Protein AF-A0A501X6Z9-F1 (afdb_monomer_lite)

Structure (mmCIF, N/CA/C/O backbone):
data_AF-A0A501X6Z9-F1
#
_entry.id   AF-A0A501X6Z9-F1
#
loop_
_atom_site.group_PDB
_atom_site.id
_atom_site.type_symbol
_atom_site.label_atom_id
_atom_site.label_alt_id
_atom_site.label_comp_id
_atom_site.label_asym_id
_atom_site.label_entity_id
_atom_site.label_seq_id
_atom_site.pdbx_PDB_ins_code
_atom_site.Cartn_x
_atom_site.Cartn_y
_atom_site.Cartn_z
_atom_site.occupancy
_atom_site.B_iso_or_equiv
_atom_site.auth_seq_id
_atom_site.auth_comp_id
_atom_site.auth_asym_id
_atom_site.auth_atom_id
_atom_site.pdbx_PDB_model_num
ATOM 1 N N . MET A 1 1 ? 42.914 -83.353 -21.843 1.00 43.41 1 MET A N 1
ATOM 2 C CA . MET A 1 1 ? 44.291 -83.232 -21.309 1.00 43.41 1 MET A CA 1
ATOM 3 C C . MET A 1 1 ? 44.874 -81.879 -21.703 1.00 43.41 1 MET A C 1
ATOM 5 O O . MET A 1 1 ? 44.889 -81.568 -22.882 1.00 43.41 1 MET A O 1
ATOM 9 N N . LYS A 1 2 ? 45.286 -81.102 -20.688 1.00 50.78 2 LYS A N 1
ATOM 10 C CA . LYS A 1 2 ? 46.301 -80.026 -20.643 1.00 50.78 2 LYS A CA 1
ATOM 11 C C . LYS A 1 2 ? 46.603 -79.247 -21.937 1.00 50.78 2 LYS A C 1
ATOM 13 O O . LYS A 1 2 ? 47.320 -79.766 -22.781 1.00 50.78 2 LYS A O 1
ATOM 18 N N . LYS A 1 3 ? 46.193 -77.969 -21.990 1.00 51.09 3 LYS A N 1
ATOM 19 C CA . LYS A 1 3 ? 46.892 -76.842 -22.661 1.00 51.09 3 LYS A CA 1
ATOM 20 C C . LYS A 1 3 ? 46.132 -75.524 -22.407 1.00 51.09 3 LYS A C 1
ATOM 22 O O . LYS A 1 3 ? 45.335 -75.115 -23.235 1.00 51.09 3 LYS A O 1
ATOM 27 N N . SER A 1 4 ? 46.337 -74.874 -21.255 1.00 53.22 4 SER A N 1
ATOM 28 C CA . SER A 1 4 ? 45.888 -73.477 -21.054 1.00 53.22 4 SER A CA 1
ATOM 29 C C . SER A 1 4 ? 46.563 -72.782 -19.858 1.00 53.22 4 SER A C 1
ATOM 31 O O . SER A 1 4 ? 45.885 -72.254 -18.985 1.00 53.22 4 SER A O 1
ATOM 33 N N . HIS A 1 5 ? 47.900 -72.779 -19.784 1.00 52.53 5 HIS A N 1
ATOM 34 C CA . HIS A 1 5 ? 48.625 -72.009 -18.750 1.00 52.53 5 HIS A CA 1
ATOM 35 C C . HIS A 1 5 ? 49.885 -71.283 -19.253 1.00 52.53 5 HIS A C 1
ATOM 37 O O . HIS A 1 5 ? 50.764 -70.964 -18.465 1.00 52.53 5 HIS A O 1
ATOM 43 N N . LEU A 1 6 ? 49.986 -70.978 -20.551 1.00 49.88 6 LEU A N 1
ATOM 44 C CA . LEU A 1 6 ? 51.189 -70.341 -21.119 1.00 49.88 6 LEU A CA 1
ATOM 45 C C . LEU A 1 6 ? 50.948 -68.978 -21.789 1.00 49.88 6 LEU A C 1
ATOM 47 O O . LEU A 1 6 ? 51.864 -68.436 -22.393 1.00 49.88 6 LEU A O 1
ATOM 51 N N . LEU A 1 7 ? 49.753 -68.392 -21.640 1.00 46.22 7 LEU A N 1
ATOM 52 C CA . LEU A 1 7 ? 49.408 -67.094 -22.243 1.00 46.22 7 LEU A CA 1
ATOM 53 C C . LEU A 1 7 ? 49.157 -65.966 -21.226 1.00 46.22 7 LEU A C 1
ATOM 55 O O . LEU A 1 7 ? 48.669 -64.908 -21.599 1.00 46.22 7 LEU A O 1
ATOM 59 N N . SER A 1 8 ? 49.490 -66.167 -19.946 1.00 47.66 8 SER A N 1
ATOM 60 C CA . SER A 1 8 ? 49.281 -65.144 -18.905 1.00 47.66 8 SER A CA 1
ATOM 61 C C . SER A 1 8 ? 50.572 -64.493 -18.396 1.00 47.66 8 SER A C 1
ATOM 63 O O . SER A 1 8 ? 50.515 -63.700 -17.464 1.00 47.66 8 SER A O 1
ATOM 65 N N . LEU A 1 9 ? 51.729 -64.799 -19.000 1.00 47.59 9 LEU A N 1
ATOM 66 C CA . LEU A 1 9 ? 53.039 -64.300 -18.550 1.00 47.59 9 LEU A CA 1
ATOM 67 C C . LEU A 1 9 ? 53.720 -63.307 -19.511 1.00 47.59 9 LEU A C 1
ATOM 69 O O . LEU A 1 9 ? 54.850 -62.908 -19.261 1.00 47.59 9 LEU A O 1
ATOM 73 N N . LEU A 1 10 ? 53.045 -62.887 -20.590 1.00 46.28 10 LEU A N 1
ATOM 74 C CA . LEU A 1 10 ? 53.599 -61.958 -21.593 1.00 46.28 10 LEU A CA 1
ATOM 75 C C . LEU A 1 10 ? 52.957 -60.561 -21.600 1.00 46.28 10 LEU A C 1
ATOM 77 O O . LEU A 1 10 ? 53.424 -59.689 -22.323 1.00 46.28 10 LEU A O 1
ATOM 81 N N . ILE A 1 11 ? 51.927 -60.314 -20.783 1.00 49.59 11 ILE A N 1
ATOM 82 C CA . ILE A 1 11 ? 51.243 -59.004 -20.730 1.00 49.59 11 ILE A CA 1
ATOM 83 C C . ILE A 1 11 ? 51.741 -58.138 -19.554 1.00 49.59 11 ILE A C 1
ATOM 85 O O . ILE A 1 11 ? 51.525 -56.932 -19.538 1.00 49.59 11 ILE A O 1
ATOM 89 N N . PHE A 1 12 ? 52.497 -58.701 -18.604 1.00 45.91 12 PHE A N 1
ATOM 90 C CA . PHE A 1 12 ? 52.993 -57.942 -17.445 1.00 45.91 12 PHE A CA 1
ATOM 91 C C . PHE A 1 12 ? 54.342 -57.228 -17.665 1.00 45.91 12 PHE A C 1
ATOM 93 O O . PHE A 1 12 ? 54.794 -56.494 -16.792 1.00 45.91 12 PHE A O 1
ATOM 100 N N . SER A 1 13 ? 54.981 -57.393 -18.828 1.00 49.25 13 SER A N 1
ATOM 101 C CA . SER A 1 13 ? 56.322 -56.849 -19.116 1.00 49.25 13 SER A CA 1
ATOM 102 C C . SER A 1 13 ? 56.332 -55.579 -19.981 1.00 49.25 13 SER A C 1
ATOM 104 O O . SER A 1 13 ? 57.403 -55.035 -20.232 1.00 49.25 13 SER A O 1
ATOM 106 N N . ALA A 1 14 ? 55.174 -55.070 -20.419 1.00 46.69 14 ALA A N 1
ATOM 107 C CA . ALA A 1 14 ? 55.089 -53.889 -21.293 1.00 46.69 14 ALA A CA 1
ATOM 108 C C . ALA A 1 14 ? 54.789 -52.559 -20.564 1.00 46.69 14 ALA A C 1
ATOM 110 O O . ALA A 1 14 ? 54.663 -51.527 -21.213 1.00 46.69 14 ALA A O 1
ATOM 111 N N . LEU A 1 15 ? 54.694 -52.549 -19.228 1.00 48.28 15 LEU A N 1
ATOM 112 C CA . LEU A 1 15 ? 54.353 -51.345 -18.444 1.00 48.28 15 LEU A CA 1
ATOM 113 C C . LEU A 1 15 ? 55.544 -50.694 -17.713 1.00 48.28 15 LEU A C 1
ATOM 115 O O . LEU A 1 15 ? 55.338 -49.857 -16.840 1.00 48.28 15 LEU A O 1
ATOM 119 N N . LEU A 1 16 ? 56.789 -51.040 -18.061 1.00 50.19 16 LEU A N 1
ATOM 120 C CA . LEU A 1 16 ? 57.990 -50.545 -17.359 1.00 50.19 16 LEU A CA 1
ATOM 121 C C . LEU A 1 16 ? 59.008 -49.787 -18.229 1.00 50.19 16 LEU A C 1
ATOM 123 O O . LEU A 1 16 ? 60.124 -49.540 -17.783 1.00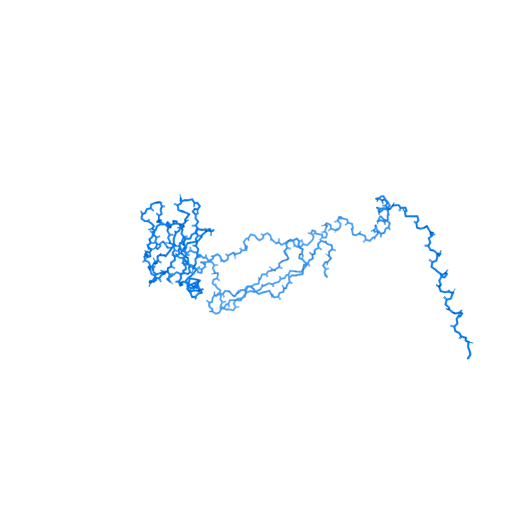 50.19 16 LEU A O 1
ATOM 127 N N . ALA A 1 17 ? 58.635 -49.332 -19.427 1.00 53.88 17 ALA A N 1
ATOM 128 C CA . ALA A 1 17 ? 59.500 -48.482 -20.251 1.00 53.88 17 ALA A CA 1
ATOM 129 C C . ALA A 1 17 ? 58.751 -47.230 -20.726 1.00 53.88 17 ALA A C 1
ATOM 131 O O . ALA A 1 17 ? 58.241 -47.171 -21.839 1.00 53.88 17 ALA A O 1
ATOM 132 N N . GLY A 1 18 ? 58.670 -46.227 -19.852 1.00 45.78 18 GLY A N 1
ATOM 133 C CA . GLY A 1 18 ? 58.053 -44.939 -20.172 1.00 45.78 18 GLY A CA 1
ATOM 134 C C . GLY A 1 18 ? 58.404 -43.811 -19.205 1.00 45.78 18 GLY A C 1
ATOM 135 O O . GLY A 1 18 ? 57.639 -42.868 -19.083 1.00 45.78 18 GLY A O 1
ATOM 136 N N . ASN A 1 19 ? 59.536 -43.895 -18.501 1.00 50.28 19 ASN A N 1
ATOM 137 C CA . ASN A 1 19 ? 60.095 -42.766 -17.756 1.00 50.28 19 ASN A CA 1
ATOM 138 C C . ASN A 1 19 ? 61.398 -42.355 -18.432 1.00 50.28 19 ASN A C 1
ATOM 140 O O . ASN A 1 19 ? 62.453 -42.915 -18.144 1.00 50.28 19 ASN A O 1
ATOM 144 N N . SER A 1 20 ? 61.327 -41.414 -19.371 1.00 43.91 20 SER A N 1
ATOM 145 C CA . SER A 1 20 ? 62.506 -40.746 -19.927 1.00 43.91 20 SER A CA 1
ATOM 146 C C . SER A 1 20 ? 62.127 -39.371 -20.486 1.00 43.91 20 SER A C 1
ATOM 148 O O . SER A 1 20 ? 61.654 -39.243 -21.607 1.00 43.91 20 SER A O 1
ATOM 150 N N . PHE A 1 21 ? 62.362 -38.360 -19.644 1.00 47.22 21 PHE A N 1
ATOM 151 C CA . PHE A 1 21 ? 62.721 -36.976 -19.976 1.00 47.22 21 PHE A CA 1
ATOM 152 C C . PHE A 1 21 ? 61.748 -36.137 -20.821 1.00 47.22 21 PHE A C 1
ATOM 154 O O . PHE A 1 21 ? 62.101 -35.648 -21.890 1.00 47.22 21 PHE A O 1
ATOM 161 N N . ALA A 1 22 ? 60.593 -35.783 -20.252 1.00 42.72 22 ALA A N 1
ATOM 162 C CA . ALA A 1 22 ? 60.113 -34.416 -20.442 1.00 42.72 22 ALA A CA 1
ATOM 163 C C . ALA A 1 22 ? 60.930 -33.534 -19.494 1.00 42.72 22 ALA A C 1
ATOM 165 O O . ALA A 1 22 ? 60.621 -33.406 -18.309 1.00 42.72 22 ALA A O 1
ATOM 166 N N . ASN A 1 23 ? 62.036 -32.997 -20.007 1.00 49.62 23 ASN A N 1
ATOM 167 C CA . ASN A 1 23 ? 62.734 -31.885 -19.386 1.00 49.62 23 ASN A CA 1
ATOM 168 C C . ASN A 1 23 ? 61.732 -30.723 -19.395 1.00 49.62 23 ASN A C 1
ATOM 170 O O . ASN A 1 23 ? 61.614 -30.004 -20.385 1.00 49.62 23 ASN A O 1
ATOM 174 N N . ALA A 1 24 ? 60.900 -30.647 -18.354 1.00 51.09 24 ALA A N 1
ATOM 175 C CA . ALA A 1 24 ? 59.931 -29.585 -18.154 1.00 51.09 24 ALA A CA 1
ATOM 176 C C . ALA A 1 24 ? 60.725 -28.339 -17.780 1.00 51.09 24 ALA A C 1
ATOM 178 O O . ALA A 1 24 ? 60.797 -27.931 -16.620 1.00 51.09 24 ALA A O 1
ATOM 179 N N . GLU A 1 25 ? 61.399 -27.783 -18.782 1.00 57.00 25 GLU A N 1
ATOM 180 C CA . GLU A 1 25 ? 61.932 -26.446 -18.720 1.00 57.00 25 GLU A CA 1
ATOM 181 C C . GLU A 1 25 ? 60.747 -25.570 -18.324 1.00 57.00 25 GLU A C 1
ATOM 183 O O . GLU A 1 25 ? 59.755 -25.483 -19.053 1.00 57.00 25 GLU A O 1
ATOM 188 N N . LYS A 1 26 ? 60.778 -25.052 -17.090 1.00 54.53 26 LYS A N 1
ATOM 189 C CA . LYS A 1 26 ? 59.667 -24.271 -16.552 1.00 54.53 26 LYS A CA 1
ATOM 190 C C . LYS A 1 26 ? 59.363 -23.176 -17.561 1.00 54.53 26 LYS A C 1
ATOM 192 O O . LYS A 1 26 ? 60.254 -22.417 -17.935 1.00 54.53 26 LYS A O 1
ATOM 197 N N . MET A 1 27 ? 58.120 -23.147 -18.022 1.00 59.88 27 MET A N 1
ATOM 198 C CA . MET A 1 27 ? 57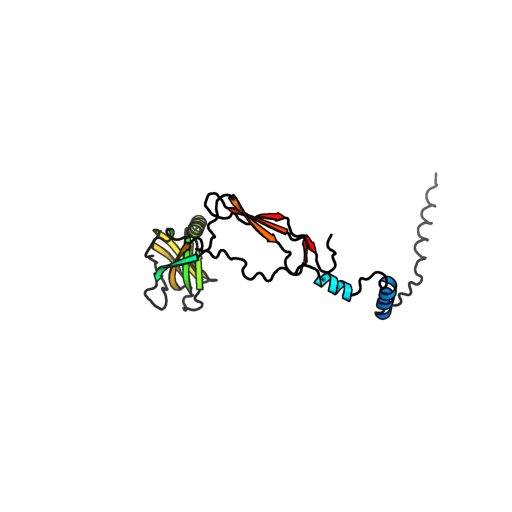.643 -22.148 -18.962 1.00 59.88 27 MET A CA 1
ATOM 199 C C . MET A 1 27 ? 57.744 -20.797 -18.249 1.00 59.88 27 MET A C 1
ATOM 201 O O . MET A 1 27 ? 56.979 -20.518 -17.326 1.00 59.88 27 MET A O 1
ATOM 205 N N . THR A 1 28 ? 58.792 -20.032 -18.561 1.00 76.44 28 THR A N 1
ATOM 206 C CA . THR A 1 28 ? 59.003 -18.711 -17.969 1.00 76.44 28 THR A CA 1
ATOM 207 C C . THR A 1 28 ? 58.148 -17.694 -18.704 1.00 76.44 28 THR A C 1
ATOM 209 O O . THR A 1 28 ? 57.729 -17.919 -19.842 1.00 76.44 28 THR A O 1
ATOM 212 N N . TYR A 1 29 ? 57.891 -16.565 -18.053 1.00 62.59 29 TYR A N 1
ATOM 213 C CA . TYR A 1 29 ? 57.124 -15.469 -18.634 1.00 62.59 29 TYR A CA 1
ATOM 214 C C . TYR A 1 29 ? 57.692 -15.034 -19.993 1.00 62.59 29 TYR A C 1
ATOM 216 O O . TYR A 1 29 ? 56.949 -14.825 -20.945 1.00 62.59 29 TYR A O 1
ATOM 224 N N . GLU A 1 30 ? 59.016 -14.998 -20.125 1.00 72.81 30 GLU A N 1
ATOM 225 C CA . GLU A 1 30 ? 59.705 -14.611 -21.355 1.00 72.81 30 GLU A CA 1
ATOM 226 C C . GLU A 1 30 ? 59.436 -15.609 -22.486 1.00 72.81 30 GLU A C 1
ATOM 228 O O . GLU A 1 30 ? 59.154 -15.199 -23.608 1.00 72.81 30 GLU A O 1
ATOM 233 N N . LYS A 1 31 ? 59.429 -16.916 -22.187 1.00 77.19 31 LYS A N 1
ATOM 234 C CA . LYS A 1 31 ? 59.121 -17.964 -23.173 1.00 77.19 31 LYS A CA 1
ATOM 235 C C . LYS A 1 31 ? 57.646 -17.995 -23.554 1.00 77.19 31 LYS A C 1
ATOM 237 O O . LYS A 1 31 ? 57.329 -18.274 -24.709 1.00 77.19 31 LYS A O 1
ATOM 242 N N . ALA A 1 32 ? 56.757 -17.670 -22.614 1.00 66.31 32 ALA A N 1
ATOM 243 C CA . ALA A 1 32 ? 55.337 -17.475 -22.893 1.00 66.31 32 ALA A CA 1
ATOM 244 C C . ALA A 1 32 ? 55.140 -16.317 -23.879 1.00 66.31 32 ALA A C 1
ATOM 246 O O . ALA A 1 32 ? 54.496 -16.486 -24.912 1.00 66.31 32 ALA A O 1
ATOM 247 N N . MET A 1 33 ? 55.766 -15.173 -23.588 1.00 69.69 33 MET A N 1
ATOM 248 C CA . MET A 1 33 ? 55.690 -13.969 -24.412 1.00 69.69 33 MET A CA 1
ATOM 249 C C . MET A 1 33 ? 56.321 -14.180 -25.786 1.00 69.69 33 MET A C 1
ATOM 251 O O . MET A 1 33 ? 55.780 -13.708 -26.774 1.00 69.69 33 MET A O 1
ATOM 255 N N . GLU A 1 34 ? 57.431 -14.911 -25.888 1.00 74.12 34 GLU A N 1
ATOM 256 C CA . GLU A 1 34 ? 58.087 -15.188 -27.168 1.00 74.12 34 GLU A CA 1
ATOM 257 C C . GLU A 1 34 ? 57.302 -16.196 -28.027 1.00 74.12 34 GLU A C 1
ATOM 259 O O . GLU A 1 34 ? 57.229 -16.048 -29.250 1.00 74.12 34 GLU A O 1
ATOM 264 N N . SER A 1 35 ? 56.632 -17.169 -27.399 1.00 72.31 35 SER A N 1
ATOM 265 C CA . SER A 1 35 ? 55.686 -18.066 -28.074 1.00 72.31 35 SER A CA 1
ATOM 266 C C . SER A 1 35 ? 54.445 -17.319 -28.568 1.00 72.31 35 SER A C 1
ATOM 268 O O . SER A 1 35 ? 54.022 -17.526 -29.707 1.00 72.31 35 SER A O 1
ATOM 270 N N . ASP A 1 36 ? 53.883 -16.431 -27.747 1.00 65.19 36 ASP A N 1
ATOM 271 C CA . ASP A 1 36 ? 52.760 -15.564 -28.117 1.00 65.19 36 ASP A CA 1
ATOM 272 C C . ASP A 1 36 ? 53.149 -14.655 -29.292 1.00 65.19 36 ASP A C 1
ATOM 274 O O . ASP A 1 36 ? 52.480 -14.627 -30.329 1.00 65.19 36 ASP A O 1
ATOM 278 N N . LYS A 1 37 ? 54.348 -14.062 -29.201 1.00 65.12 37 LYS A N 1
ATOM 279 C CA . LYS A 1 37 ? 54.963 -13.253 -30.252 1.00 65.12 37 LYS A CA 1
ATOM 280 C C . LYS A 1 37 ? 55.038 -14.026 -31.576 1.00 65.12 37 LYS A C 1
ATOM 282 O O . LYS A 1 37 ? 54.644 -13.536 -32.631 1.00 65.12 37 LYS A O 1
ATOM 287 N N . LYS A 1 38 ? 55.522 -15.264 -31.537 1.00 69.94 38 LYS A N 1
ATOM 288 C CA . LYS A 1 38 ? 55.713 -16.092 -32.735 1.00 69.94 38 LYS A CA 1
ATOM 289 C C . LYS A 1 38 ? 54.400 -16.593 -33.344 1.00 69.94 38 LYS A C 1
ATOM 291 O O . LYS A 1 38 ? 54.344 -16.820 -34.550 1.00 69.94 38 LYS A O 1
ATOM 296 N N . THR A 1 39 ? 53.368 -16.775 -32.524 1.00 63.50 39 THR A N 1
ATOM 297 C CA . THR A 1 39 ? 52.113 -17.424 -32.934 1.00 63.50 39 THR A CA 1
ATOM 298 C C . THR A 1 39 ? 51.058 -16.412 -33.383 1.00 63.50 39 THR A C 1
ATOM 300 O O . THR A 1 39 ? 50.305 -16.694 -34.314 1.00 63.50 39 THR A O 1
ATOM 303 N N . PHE A 1 40 ? 51.022 -15.220 -32.779 1.00 57.28 40 PHE A N 1
ATOM 304 C CA . PHE A 1 40 ? 49.913 -14.275 -32.947 1.00 57.28 40 PHE A CA 1
ATOM 305 C C . PHE A 1 40 ? 50.263 -12.959 -33.656 1.00 57.28 40 PHE A C 1
ATOM 307 O O . PHE A 1 40 ? 49.341 -12.240 -34.050 1.00 57.28 40 PHE A O 1
ATOM 314 N N . HIS A 1 41 ? 51.539 -12.628 -33.900 1.00 52.56 41 HIS A N 1
ATOM 315 C CA . HIS A 1 41 ? 51.885 -11.313 -34.475 1.00 52.56 41 HIS A CA 1
ATOM 316 C C . HIS A 1 41 ? 51.456 -11.053 -35.920 1.00 52.56 41 HIS A C 1
ATOM 318 O O . HIS A 1 41 ? 51.464 -9.894 -36.322 1.00 52.56 41 HIS A O 1
ATOM 324 N N . ASN A 1 42 ? 51.054 -12.071 -36.686 1.00 52.03 42 ASN A N 1
ATOM 325 C CA . ASN A 1 42 ? 50.624 -11.864 -38.075 1.00 52.03 42 ASN A CA 1
ATOM 326 C C . ASN A 1 42 ? 49.102 -11.931 -38.276 1.00 52.03 42 ASN A C 1
ATOM 328 O O . ASN A 1 42 ? 48.643 -11.639 -39.373 1.00 52.03 42 ASN A O 1
ATOM 332 N N . ASN A 1 43 ? 48.331 -12.290 -37.240 1.00 52.06 43 ASN A N 1
ATOM 333 C CA . ASN A 1 43 ? 46.872 -12.468 -37.322 1.00 52.06 43 ASN A CA 1
ATOM 334 C C . ASN A 1 43 ? 46.099 -11.724 -36.220 1.00 52.06 43 ASN A C 1
ATOM 336 O O . ASN A 1 43 ? 44.879 -11.857 -36.132 1.00 52.06 43 ASN A O 1
ATOM 340 N N . SER A 1 44 ? 46.778 -10.972 -35.352 1.00 54.69 44 SER A N 1
ATOM 341 C CA . SER A 1 44 ? 46.102 -10.136 -34.362 1.00 54.69 44 SER A CA 1
ATOM 342 C C . SER A 1 44 ? 45.782 -8.778 -34.977 1.00 54.69 44 SER A C 1
ATOM 344 O O . SER A 1 44 ? 46.660 -8.102 -35.513 1.00 54.69 44 SER A O 1
ATOM 346 N N . ILE A 1 45 ? 44.508 -8.390 -34.905 1.00 54.38 45 ILE A N 1
ATOM 347 C CA . ILE A 1 45 ? 44.066 -7.033 -35.231 1.00 54.38 45 ILE A CA 1
ATOM 348 C C . ILE A 1 45 ? 44.874 -6.084 -34.329 1.00 54.38 45 ILE A C 1
ATOM 350 O O . ILE A 1 45 ? 44.836 -6.250 -33.104 1.00 54.38 45 ILE A O 1
ATOM 354 N N . PRO A 1 46 ? 45.632 -5.124 -34.887 1.00 63.03 46 PRO A N 1
ATOM 355 C CA . PRO A 1 46 ? 46.368 -4.140 -34.109 1.00 63.03 46 PRO A CA 1
ATOM 356 C C . PRO A 1 46 ? 45.479 -3.503 -33.038 1.00 63.03 46 PRO A C 1
ATOM 358 O O . PRO A 1 46 ? 44.303 -3.219 -33.271 1.00 63.03 46 PRO A O 1
ATOM 361 N N . LEU A 1 47 ? 46.041 -3.237 -31.856 1.00 54.84 47 LEU A N 1
ATOM 362 C CA . LEU A 1 47 ? 45.298 -2.640 -30.739 1.00 54.84 47 LEU A CA 1
ATOM 363 C C . LEU A 1 47 ? 44.564 -1.358 -31.164 1.00 54.84 47 LEU A C 1
ATOM 365 O O . LEU A 1 47 ? 43.419 -1.145 -30.775 1.00 54.84 47 LEU A O 1
ATOM 369 N N . GLN A 1 48 ? 45.200 -0.545 -32.010 1.00 56.19 48 GLN A N 1
ATOM 370 C CA . GLN A 1 48 ? 44.598 0.678 -32.527 1.00 56.19 48 GLN A CA 1
ATOM 371 C C . GLN A 1 48 ? 43.407 0.399 -33.450 1.00 56.19 48 GLN A C 1
ATOM 373 O O . GLN A 1 48 ? 42.368 1.020 -33.287 1.00 56.19 48 GLN A O 1
ATOM 378 N N . GLU A 1 49 ? 43.497 -0.598 -34.331 1.00 61.09 49 GLU A N 1
ATOM 379 C CA . GLU A 1 49 ? 42.387 -1.005 -35.201 1.00 61.09 49 GLU A CA 1
ATOM 380 C C . GLU A 1 49 ? 41.224 -1.605 -34.391 1.00 61.09 49 GLU A C 1
ATOM 382 O O . GLU A 1 49 ? 40.055 -1.406 -34.713 1.00 61.09 49 GLU A O 1
ATOM 387 N N . THR A 1 50 ? 41.525 -2.259 -33.265 1.00 55.75 50 THR A N 1
ATOM 388 C CA . THR A 1 50 ? 40.511 -2.722 -32.306 1.00 55.75 50 THR A CA 1
ATOM 389 C C . THR A 1 50 ? 39.820 -1.549 -31.609 1.00 55.75 50 THR A C 1
ATOM 391 O O . THR A 1 50 ? 38.601 -1.566 -31.448 1.00 55.75 50 THR A O 1
ATOM 394 N N . ILE A 1 51 ? 40.571 -0.516 -31.214 1.00 59.00 51 ILE A N 1
ATOM 395 C CA . ILE A 1 51 ? 40.032 0.717 -30.619 1.00 59.00 51 ILE A CA 1
ATOM 396 C C . ILE A 1 51 ? 39.190 1.487 -31.643 1.00 59.00 51 ILE A C 1
ATOM 398 O O . ILE A 1 51 ? 38.102 1.957 -31.312 1.00 59.00 51 ILE A O 1
ATOM 402 N N . ASP A 1 52 ? 39.651 1.578 -32.886 1.00 62.03 52 ASP A N 1
ATOM 403 C CA . ASP A 1 52 ? 38.965 2.291 -33.961 1.00 62.03 52 ASP A CA 1
ATOM 404 C C . ASP A 1 52 ? 37.662 1.569 -34.337 1.00 62.03 52 ASP A C 1
ATOM 406 O O . ASP A 1 52 ? 36.604 2.201 -34.349 1.00 62.03 52 ASP A O 1
ATOM 410 N N . ASN A 1 53 ? 37.685 0.236 -34.477 1.00 55.25 53 ASN A N 1
ATOM 411 C CA . ASN A 1 53 ? 36.473 -0.580 -34.615 1.00 55.25 53 ASN A CA 1
ATOM 412 C C . ASN A 1 53 ? 35.569 -0.485 -33.380 1.00 55.25 53 ASN A C 1
ATOM 414 O O . ASN A 1 53 ? 34.352 -0.429 -33.496 1.00 55.25 53 ASN A O 1
ATOM 418 N N . TRP A 1 54 ? 36.123 -0.424 -32.167 1.00 53.66 54 TRP A N 1
ATOM 419 C CA . TRP A 1 54 ? 35.331 -0.217 -30.954 1.00 53.66 54 TRP A CA 1
ATOM 420 C C . TRP A 1 54 ? 34.616 1.147 -30.975 1.00 53.66 54 TRP A C 1
ATOM 422 O O . TRP A 1 54 ? 33.493 1.260 -30.477 1.00 53.66 54 TRP A O 1
ATOM 432 N N . ASN A 1 55 ? 35.222 2.169 -31.571 1.00 62.06 55 ASN A N 1
ATOM 433 C CA . ASN A 1 55 ? 34.676 3.521 -31.635 1.00 62.06 55 ASN A CA 1
ATOM 434 C C . ASN A 1 55 ? 33.666 3.743 -32.775 1.00 62.06 55 ASN A C 1
ATOM 436 O O . ASN A 1 55 ? 32.890 4.695 -32.682 1.00 62.06 55 ASN A O 1
ATOM 440 N N . THR A 1 56 ? 33.624 2.883 -33.802 1.00 58.06 56 THR A N 1
ATOM 441 C CA . THR A 1 56 ? 32.618 2.950 -34.884 1.00 58.06 56 THR A CA 1
ATOM 442 C C . THR A 1 56 ? 31.243 2.417 -34.474 1.00 58.06 56 THR A C 1
ATOM 444 O O . THR A 1 56 ? 30.239 2.801 -35.076 1.00 58.06 56 THR A O 1
ATOM 447 N N . TYR A 1 57 ? 31.151 1.587 -33.427 1.00 50.06 57 TYR A N 1
ATOM 448 C CA . TYR A 1 57 ? 29.860 1.113 -32.917 1.00 50.06 57 TYR A CA 1
ATOM 449 C C . TYR A 1 57 ? 29.025 2.260 -32.332 1.00 50.06 57 TYR A C 1
ATOM 451 O O . TYR A 1 57 ? 29.493 3.030 -31.488 1.00 50.06 57 TYR A O 1
ATOM 459 N N . VAL A 1 58 ? 27.757 2.331 -32.753 1.00 52.69 58 VAL A N 1
ATOM 460 C CA . VAL A 1 58 ? 26.782 3.351 -32.346 1.00 52.69 58 VAL A CA 1
ATOM 461 C C . VAL A 1 58 ? 26.654 3.356 -30.825 1.00 52.69 58 VAL A C 1
ATOM 463 O O . VAL A 1 58 ? 26.075 2.447 -30.226 1.00 52.69 58 VAL A O 1
ATOM 466 N N . LYS A 1 59 ? 27.193 4.394 -30.180 1.00 49.81 59 LYS A N 1
ATOM 467 C CA . LYS A 1 59 ? 26.882 4.669 -28.776 1.00 49.81 59 LYS A CA 1
ATOM 468 C C . LYS A 1 59 ? 25.368 4.878 -28.686 1.00 49.81 59 LYS A C 1
ATOM 470 O O . LYS A 1 59 ? 24.841 5.643 -29.500 1.00 49.81 59 LYS A O 1
ATOM 475 N N . PRO A 1 60 ? 24.658 4.231 -27.742 1.00 40.59 60 PRO A N 1
ATOM 476 C CA . PRO A 1 60 ? 23.271 4.590 -27.497 1.00 40.59 60 PRO A CA 1
ATOM 477 C C . PRO A 1 60 ? 23.225 6.107 -27.264 1.00 40.59 60 PRO A C 1
ATOM 479 O O . PRO A 1 60 ? 24.116 6.636 -26.586 1.00 40.59 60 PRO A O 1
ATOM 482 N N . PRO A 1 61 ? 22.268 6.833 -27.869 1.00 42.41 61 PRO A N 1
ATOM 483 C CA . PRO A 1 61 ? 22.130 8.254 -27.597 1.00 42.41 61 PRO A CA 1
ATOM 484 C C . PRO A 1 61 ? 22.038 8.454 -26.082 1.00 42.41 61 PRO A C 1
ATOM 486 O O . PRO A 1 61 ? 21.469 7.617 -25.381 1.00 42.41 61 PRO A O 1
ATOM 489 N N . ASN A 1 62 ? 22.595 9.556 -25.574 1.00 41.97 62 ASN A N 1
ATOM 490 C CA . ASN A 1 62 ? 22.367 9.984 -24.195 1.00 41.97 62 ASN A CA 1
ATOM 491 C C . ASN A 1 62 ? 20.880 10.342 -24.047 1.00 41.97 62 ASN A C 1
ATOM 493 O O . ASN A 1 62 ? 20.508 11.512 -24.086 1.00 4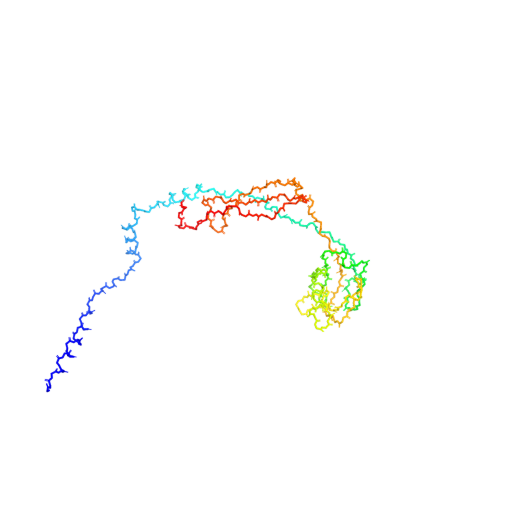1.97 62 ASN A O 1
ATOM 497 N N . THR A 1 63 ? 20.005 9.344 -23.939 1.00 41.41 63 THR A N 1
ATOM 498 C CA . THR A 1 63 ? 18.592 9.548 -23.653 1.00 41.41 63 THR A CA 1
ATOM 499 C C . THR A 1 63 ? 18.473 9.822 -22.166 1.00 41.41 63 THR A C 1
ATOM 501 O O . THR A 1 63 ? 18.295 8.920 -21.348 1.00 41.41 63 THR A O 1
ATOM 504 N N . SER A 1 64 ? 18.577 11.099 -21.813 1.00 45.78 64 SER A N 1
ATOM 505 C CA . SER A 1 64 ? 17.800 11.631 -20.706 1.00 45.78 64 SER A CA 1
ATOM 506 C C . SER A 1 64 ? 16.329 11.258 -20.931 1.00 45.78 64 SER A C 1
ATOM 508 O O . SER A 1 64 ? 15.805 11.362 -22.039 1.00 45.78 64 SER A O 1
ATOM 510 N N . SER A 1 65 ? 15.671 10.812 -19.863 1.00 41.66 65 SER A N 1
ATOM 511 C CA . SER A 1 65 ? 14.249 10.456 -19.787 1.00 41.66 65 SER A CA 1
ATOM 512 C C . SER A 1 65 ? 13.805 9.201 -20.552 1.00 41.66 65 SER A C 1
ATOM 514 O O . SER A 1 65 ? 13.047 9.251 -21.514 1.00 41.66 65 SER A O 1
ATOM 516 N N . GLY A 1 66 ? 14.130 8.034 -19.986 1.00 38.53 66 GLY A N 1
ATOM 517 C CA . GLY A 1 66 ? 13.111 6.990 -19.916 1.00 38.53 66 GLY A CA 1
ATOM 518 C C . GLY A 1 66 ? 11.915 7.577 -19.166 1.00 38.53 66 GLY A C 1
ATOM 519 O O . GLY A 1 66 ? 12.027 7.886 -17.979 1.00 38.53 66 GLY A O 1
ATOM 520 N N . GLY A 1 67 ? 10.818 7.838 -19.876 1.00 40.59 67 GLY A N 1
ATOM 521 C CA . GLY A 1 67 ? 9.581 8.333 -19.289 1.00 40.59 67 GLY A CA 1
ATOM 522 C C . GLY A 1 67 ? 9.042 7.301 -18.310 1.00 40.59 67 GLY A C 1
ATOM 523 O O . GLY A 1 67 ? 8.305 6.401 -18.699 1.00 40.59 67 GLY A O 1
ATOM 524 N N . SER A 1 68 ? 9.431 7.420 -17.040 1.00 40.94 68 SER A N 1
ATOM 525 C CA . SER A 1 68 ? 8.718 6.792 -15.940 1.00 40.94 68 SER A CA 1
ATOM 526 C C . SER A 1 68 ? 7.277 7.270 -16.046 1.00 40.94 68 SER A C 1
ATOM 528 O O . SER A 1 68 ? 7.004 8.464 -15.900 1.00 40.94 68 SER A O 1
ATOM 530 N N . THR A 1 69 ? 6.354 6.356 -16.331 1.00 47.12 69 THR A N 1
ATOM 531 C CA . THR A 1 69 ? 4.922 6.555 -16.113 1.00 47.12 69 THR A CA 1
ATOM 532 C C . THR A 1 69 ? 4.707 6.642 -14.606 1.00 47.12 69 THR A C 1
ATOM 534 O O . THR A 1 69 ? 4.209 5.716 -13.970 1.00 47.12 69 THR A O 1
ATOM 537 N N . THR A 1 70 ? 5.183 7.725 -13.994 1.00 51.44 70 THR A N 1
ATOM 538 C CA . THR A 1 70 ? 4.994 7.979 -12.575 1.00 51.44 70 THR A CA 1
ATOM 539 C C . THR A 1 70 ? 3.509 8.246 -12.401 1.00 51.44 70 THR A C 1
ATOM 541 O O . THR A 1 70 ? 3.030 9.334 -12.732 1.00 51.44 70 THR A O 1
ATOM 544 N N . LEU A 1 71 ? 2.772 7.227 -11.948 1.00 62.53 71 LEU A N 1
ATOM 545 C CA . LEU A 1 71 ? 1.397 7.386 -11.490 1.00 62.53 71 LEU A CA 1
ATOM 546 C C . LEU A 1 71 ? 1.385 8.554 -10.506 1.00 62.53 71 LEU A C 1
ATOM 548 O O . LEU A 1 71 ? 2.136 8.558 -9.525 1.00 62.53 71 LEU A O 1
ATOM 552 N N . GLN A 1 72 ? 0.592 9.576 -10.813 1.00 77.62 72 GLN A N 1
ATOM 553 C CA . GLN A 1 72 ? 0.475 10.729 -9.936 1.00 77.62 72 GLN A CA 1
ATOM 554 C C . GLN A 1 72 ? -0.287 10.263 -8.697 1.00 77.62 72 GLN A C 1
ATOM 556 O O . GLN A 1 72 ? -1.403 9.759 -8.797 1.00 77.62 72 GLN A O 1
ATOM 561 N N . ARG A 1 73 ? 0.349 10.374 -7.530 1.00 86.50 73 ARG A N 1
ATOM 562 C CA . ARG A 1 73 ? -0.241 9.974 -6.251 1.00 86.50 73 ARG A CA 1
ATOM 563 C C . ARG A 1 73 ? -0.820 11.204 -5.570 1.00 86.50 73 ARG A C 1
ATOM 565 O O . ARG A 1 73 ? -0.075 12.116 -5.213 1.00 86.50 73 ARG A O 1
ATOM 572 N N . THR A 1 74 ? -2.129 11.222 -5.357 1.00 89.12 74 THR A N 1
ATOM 573 C CA . THR A 1 74 ? -2.787 12.238 -4.531 1.00 89.12 74 THR A CA 1
ATOM 574 C C . THR A 1 74 ? -3.026 11.667 -3.143 1.00 89.12 74 THR A C 1
ATOM 576 O O . THR A 1 74 ? -3.711 10.658 -2.999 1.00 89.12 74 THR A O 1
ATOM 579 N N . TYR A 1 75 ? -2.466 12.319 -2.126 1.00 93.69 75 TYR A N 1
ATOM 580 C CA . TYR A 1 75 ? -2.598 11.916 -0.728 1.00 93.69 75 TYR A CA 1
ATOM 581 C C . TYR A 1 75 ? -3.684 12.748 -0.049 1.00 93.69 75 TYR A C 1
ATOM 583 O O . TYR A 1 75 ? -3.656 13.978 -0.105 1.00 93.69 75 TYR A O 1
ATOM 591 N N . LYS A 1 76 ? -4.609 12.086 0.643 1.00 96.25 76 LYS A N 1
ATOM 592 C CA . LYS A 1 76 ? -5.621 12.712 1.495 1.00 96.25 76 LYS A CA 1
ATOM 593 C C . LYS A 1 76 ? -5.458 12.192 2.912 1.00 96.25 76 LYS A C 1
ATOM 595 O O . LYS A 1 76 ? -5.560 10.994 3.144 1.00 96.25 76 LYS A O 1
ATOM 600 N N . GLN A 1 77 ? -5.210 13.079 3.869 1.00 97.75 77 GLN A N 1
ATOM 601 C CA . GLN A 1 77 ? -5.162 12.687 5.276 1.00 97.75 77 GLN A CA 1
ATOM 602 C C . GLN A 1 77 ? -6.574 12.310 5.736 1.00 97.75 77 GLN A C 1
ATOM 604 O O . GLN A 1 77 ? -7.467 13.157 5.738 1.00 97.75 77 GLN A O 1
ATOM 609 N N . ILE A 1 78 ? -6.763 11.053 6.124 1.00 98.06 78 ILE A N 1
ATOM 610 C CA . ILE A 1 78 ? -8.055 10.511 6.574 1.00 98.06 78 ILE A CA 1
ATOM 611 C C . ILE A 1 78 ? -8.070 10.202 8.069 1.00 98.06 78 ILE A C 1
ATOM 613 O O . ILE A 1 78 ? -9.123 9.946 8.639 1.00 98.06 78 ILE A O 1
ATOM 617 N N . TRP A 1 79 ? -6.919 10.283 8.732 1.00 98.44 79 TRP A N 1
ATOM 618 C CA . TRP A 1 79 ? -6.834 10.294 10.185 1.00 98.44 79 TRP A CA 1
ATOM 619 C C . TRP A 1 79 ? -5.542 10.972 10.644 1.00 98.44 79 TRP A C 1
ATOM 621 O O . TRP A 1 79 ? -4.525 10.940 9.947 1.00 98.44 79 TRP A O 1
ATOM 631 N N . LYS A 1 80 ? -5.577 11.585 11.826 1.00 97.50 80 LYS A N 1
ATOM 632 C CA . LYS A 1 80 ? -4.406 12.156 12.493 1.00 97.50 80 LYS A CA 1
ATOM 633 C C . LYS A 1 80 ? -4.570 12.049 14.001 1.00 97.50 80 LYS A C 1
ATOM 635 O O . LYS A 1 80 ? -5.648 12.329 14.520 1.00 97.50 80 LYS A O 1
ATOM 640 N N . SER A 1 81 ? -3.487 11.700 14.688 1.00 96.00 81 SER A N 1
ATOM 641 C CA . SER A 1 81 ? -3.434 11.714 16.148 1.00 96.00 81 SER A CA 1
ATOM 642 C C . SER A 1 81 ? -3.731 13.118 16.686 1.00 96.00 81 SER A C 1
ATOM 644 O O . SER A 1 81 ? -3.197 14.112 16.188 1.00 96.00 81 SER A O 1
ATOM 646 N N . SER A 1 82 ? -4.552 13.203 17.735 1.00 90.88 82 SER A N 1
ATOM 647 C CA . SER A 1 82 ? -4.787 14.451 18.474 1.00 90.88 82 SER A CA 1
ATOM 648 C C . SER A 1 82 ? -3.546 14.910 19.248 1.00 90.88 82 SER A C 1
ATOM 650 O O . SER A 1 82 ? -3.374 16.103 19.489 1.00 90.88 82 SER A O 1
ATOM 652 N N . SER A 1 83 ? -2.661 13.973 19.600 1.00 90.06 83 SER A N 1
ATOM 653 C CA . SER A 1 83 ? -1.369 14.250 20.221 1.00 90.06 83 SER A CA 1
ATOM 654 C C . SER A 1 83 ? -0.258 14.363 19.179 1.00 90.06 83 SER A C 1
ATOM 656 O O . SER A 1 83 ? -0.137 13.517 18.287 1.00 90.06 83 SER A O 1
ATOM 658 N N . THR A 1 84 ? 0.628 15.346 19.353 1.00 85.75 84 THR A N 1
ATOM 659 C CA . THR A 1 84 ? 1.871 15.476 18.575 1.00 85.75 84 THR A CA 1
ATOM 660 C C . THR A 1 84 ? 2.843 14.321 18.823 1.00 85.75 84 THR A C 1
ATOM 662 O O . THR A 1 84 ? 3.684 14.044 17.972 1.00 85.75 84 THR A O 1
ATOM 665 N N . SER A 1 85 ? 2.709 13.610 19.947 1.00 89.94 85 SER A N 1
ATOM 666 C CA . SER A 1 85 ? 3.517 12.431 20.273 1.00 89.94 85 SER A CA 1
ATOM 667 C C . SER A 1 85 ? 3.028 11.129 19.625 1.00 89.94 85 SER A C 1
ATOM 669 O O . SER A 1 85 ? 3.679 10.103 19.813 1.00 89.94 85 SER A O 1
ATOM 671 N N . GLY A 1 86 ? 1.941 11.175 18.845 1.00 93.50 86 GLY A N 1
ATOM 672 C CA . GLY A 1 86 ? 1.291 10.001 18.259 1.00 93.50 86 GLY A CA 1
ATOM 673 C C . GLY A 1 86 ? 0.286 9.342 19.207 1.00 93.50 86 GLY A C 1
ATOM 674 O O . GLY A 1 86 ? 0.263 9.613 20.410 1.00 93.50 86 GLY A O 1
ATOM 675 N N . LEU A 1 87 ? -0.564 8.486 18.649 1.00 96.19 87 LEU A N 1
ATOM 676 C CA . LEU A 1 87 ? -1.451 7.609 19.403 1.00 96.19 87 LEU A CA 1
ATOM 677 C C . LEU A 1 87 ? -0.662 6.356 19.792 1.00 96.19 87 LEU A C 1
ATOM 679 O O . LEU A 1 87 ? -0.099 5.719 18.912 1.00 96.19 87 LEU A O 1
ATOM 683 N N . ASN A 1 88 ? -0.620 6.030 21.085 1.00 93.50 88 ASN A N 1
ATOM 684 C CA . ASN A 1 88 ? 0.076 4.848 21.622 1.00 93.50 88 ASN A CA 1
ATOM 685 C C . ASN A 1 88 ? -0.817 3.619 21.770 1.00 93.50 88 ASN A C 1
ATOM 687 O O . ASN A 1 88 ? -0.324 2.512 21.912 1.00 93.50 88 ASN A O 1
ATOM 691 N N . THR A 1 89 ? -2.123 3.837 21.873 1.00 95.44 89 THR A N 1
ATOM 692 C CA . THR A 1 89 ? -3.090 2.777 22.133 1.00 95.44 89 THR A CA 1
ATOM 693 C C . THR A 1 89 ? -4.472 3.210 21.683 1.00 95.44 89 THR A C 1
ATOM 695 O O . THR A 1 89 ? -4.787 4.407 21.684 1.00 95.44 89 THR A O 1
ATOM 698 N N . GLY A 1 90 ? -5.304 2.234 21.346 1.00 96.56 90 GLY A N 1
ATOM 699 C CA . GLY A 1 90 ? -6.738 2.413 21.182 1.00 96.56 90 GLY A CA 1
ATOM 700 C C . GLY A 1 90 ? -7.201 2.257 19.745 1.00 96.56 90 GLY A C 1
ATOM 701 O O . GLY A 1 90 ? -6.460 1.859 18.854 1.00 96.56 90 GLY A O 1
ATOM 702 N N . ASN A 1 91 ? -8.475 2.539 19.511 1.00 97.94 91 ASN A N 1
ATOM 703 C CA . ASN A 1 91 ? -9.086 2.345 18.200 1.00 97.94 91 ASN A CA 1
ATOM 704 C C . ASN A 1 91 ? -8.874 3.568 17.305 1.00 97.94 91 ASN A C 1
ATOM 706 O O . ASN A 1 91 ? -8.724 4.696 17.781 1.00 97.94 91 ASN A O 1
ATOM 710 N N . VAL A 1 92 ? -8.921 3.348 15.993 1.00 98.19 92 VAL A N 1
ATOM 711 C CA . VAL A 1 92 ? -8.742 4.403 14.993 1.00 98.19 92 VAL A CA 1
ATOM 712 C C . VAL A 1 92 ? -10.031 4.575 14.195 1.00 98.19 92 VAL A C 1
ATOM 714 O O . VAL A 1 92 ? -10.562 3.618 13.642 1.00 98.19 92 VAL A O 1
ATOM 717 N N . THR A 1 93 ? -10.547 5.804 14.131 1.00 98.50 93 THR A N 1
ATOM 718 C CA . THR A 1 93 ? -11.732 6.152 13.330 1.00 98.50 93 THR A CA 1
ATOM 719 C C . THR A 1 93 ? -11.340 7.087 12.194 1.00 98.50 93 THR A C 1
ATOM 721 O O . THR A 1 93 ? -11.042 8.256 12.427 1.00 98.50 93 THR A O 1
ATOM 724 N N . LEU A 1 94 ? -11.331 6.572 10.970 1.00 98.50 94 LEU A N 1
ATOM 725 C CA . LEU A 1 94 ? -11.049 7.324 9.754 1.00 98.50 94 LEU A CA 1
ATOM 726 C C . LEU A 1 94 ? -12.206 8.276 9.426 1.00 98.50 94 LEU A C 1
ATOM 728 O O . LEU A 1 94 ? -13.374 7.964 9.655 1.00 98.50 94 LEU A O 1
ATOM 732 N N . SER A 1 95 ? -11.888 9.427 8.837 1.00 98.31 95 SER A N 1
ATOM 733 C CA . SER A 1 95 ? -12.884 10.392 8.358 1.00 98.31 95 SER A CA 1
ATOM 734 C C . SER A 1 95 ? -13.599 9.948 7.078 1.00 98.31 95 SER A C 1
ATOM 736 O O . SER A 1 95 ? -14.624 10.522 6.720 1.00 98.31 95 SER A O 1
ATOM 738 N N . GLU A 1 96 ? -13.072 8.937 6.387 1.00 97.44 96 GLU A N 1
ATOM 739 C CA . GLU A 1 96 ? -13.624 8.363 5.163 1.00 97.44 96 GLU A CA 1
ATOM 740 C C . GLU A 1 96 ? -13.267 6.876 5.070 1.00 97.44 96 GLU A C 1
ATOM 742 O O . GLU A 1 96 ? -12.277 6.435 5.656 1.00 97.44 96 GLU A O 1
ATOM 747 N N . SER A 1 97 ? -14.083 6.106 4.344 1.00 97.94 97 SER A N 1
ATOM 748 C CA . SER A 1 97 ? -13.849 4.681 4.109 1.00 97.94 97 SER A CA 1
ATOM 749 C C . SER A 1 97 ? -12.481 4.446 3.467 1.00 97.94 97 SER A C 1
ATOM 751 O O . SER A 1 97 ? -12.158 5.064 2.450 1.00 97.94 97 SER A O 1
ATOM 753 N N . PHE A 1 98 ? -11.691 3.515 4.010 1.00 96.88 98 PHE A N 1
ATOM 754 C CA . PHE A 1 98 ? -10.407 3.149 3.401 1.00 96.88 98 PHE A CA 1
ATOM 755 C C . PHE A 1 98 ? -10.587 2.503 2.013 1.00 96.88 98 PHE A C 1
ATOM 757 O O . PHE A 1 98 ? -9.691 2.577 1.174 1.00 96.88 98 PHE A O 1
ATOM 764 N N . ARG A 1 99 ? -11.776 1.947 1.735 1.00 96.38 99 ARG A N 1
ATOM 765 C CA . ARG A 1 99 ? -12.165 1.384 0.430 1.00 96.38 99 ARG A CA 1
ATOM 766 C C . ARG A 1 99 ? -12.264 2.430 -0.670 1.00 96.38 99 ARG A C 1
ATOM 768 O O . ARG A 1 99 ? -12.176 2.088 -1.845 1.00 96.38 99 ARG A O 1
ATOM 775 N N . ASN A 1 100 ? -12.445 3.699 -0.309 1.00 94.19 100 ASN A N 1
ATOM 776 C CA . ASN A 1 100 ? -12.524 4.774 -1.289 1.00 94.19 100 ASN A CA 1
ATOM 777 C C . ASN A 1 100 ? -11.164 5.082 -1.917 1.00 94.19 100 ASN A C 1
ATOM 779 O O . ASN A 1 100 ? -11.131 5.866 -2.858 1.00 94.19 100 ASN A O 1
ATOM 783 N N . PHE A 1 101 ? -10.065 4.491 -1.445 1.00 94.38 101 PHE A N 1
ATOM 784 C CA . PHE A 1 101 ? -8.700 4.758 -1.894 1.00 94.38 101 PHE A CA 1
ATOM 785 C C . PHE A 1 101 ? -8.072 3.528 -2.543 1.00 94.38 101 PHE A C 1
ATOM 787 O O . PHE A 1 101 ? -8.497 2.402 -2.306 1.00 94.38 101 PHE A O 1
ATOM 794 N N . ASP A 1 102 ? -7.054 3.755 -3.367 1.00 91.50 102 ASP A N 1
ATOM 795 C CA . ASP A 1 102 ? -6.358 2.672 -4.068 1.00 91.50 102 ASP A CA 1
ATOM 796 C C . ASP A 1 102 ? -5.256 2.074 -3.174 1.00 91.50 102 ASP A C 1
ATOM 798 O O . ASP A 1 102 ? -4.963 0.884 -3.239 1.00 91.50 102 ASP A O 1
ATOM 802 N N . GLU A 1 103 ? -4.676 2.896 -2.296 1.00 95.75 103 GLU A N 1
ATOM 803 C CA . GLU A 1 103 ? -3.659 2.523 -1.311 1.00 95.75 103 GLU A CA 1
ATOM 804 C C . GLU A 1 103 ? -3.884 3.333 -0.023 1.00 95.75 103 GLU A C 1
ATOM 806 O O . GLU A 1 103 ? -4.304 4.492 -0.060 1.00 95.75 103 GLU A O 1
ATOM 811 N N . ILE A 1 104 ? -3.597 2.727 1.123 1.00 98.19 104 ILE A N 1
ATOM 812 C CA . ILE A 1 104 ? -3.561 3.369 2.435 1.00 98.19 104 ILE A CA 1
ATOM 813 C C . ILE A 1 104 ? -2.114 3.449 2.891 1.00 98.19 104 ILE A C 1
ATOM 815 O O . ILE A 1 104 ? -1.349 2.500 2.737 1.00 98.19 104 ILE A O 1
ATOM 819 N N . VAL A 1 105 ? -1.740 4.587 3.469 1.00 98.25 105 VAL A N 1
ATOM 820 C CA . VAL A 1 105 ? -0.410 4.828 4.022 1.00 98.25 105 VAL A CA 1
ATOM 821 C C . VAL A 1 105 ? -0.542 5.250 5.476 1.00 98.25 105 VAL A C 1
ATOM 823 O O . VAL A 1 105 ? -1.047 6.333 5.777 1.00 98.25 105 VAL A O 1
ATOM 826 N N . THR A 1 106 ? -0.039 4.416 6.374 1.00 98.25 106 THR A N 1
ATOM 827 C CA . THR A 1 106 ? 0.009 4.687 7.811 1.00 98.25 106 THR A CA 1
ATOM 828 C C . THR A 1 106 ? 1.395 5.188 8.182 1.00 98.25 106 THR A C 1
ATOM 830 O O . THR A 1 106 ? 2.386 4.522 7.895 1.00 98.25 106 THR A O 1
ATOM 833 N N . ILE A 1 107 ? 1.480 6.347 8.834 1.00 97.75 107 ILE A N 1
ATOM 834 C CA . ILE A 1 107 ? 2.724 6.890 9.389 1.00 97.75 107 ILE A CA 1
ATOM 835 C C . ILE A 1 107 ? 2.789 6.535 10.868 1.00 97.75 107 ILE A C 1
ATOM 837 O O . ILE A 1 107 ? 1.946 6.985 11.650 1.00 97.75 107 ILE A O 1
ATOM 841 N N . GLY A 1 108 ? 3.807 5.774 11.252 1.00 96.62 108 GLY A N 1
ATOM 842 C CA . GLY A 1 108 ? 3.987 5.298 12.615 1.00 96.62 108 GLY A CA 1
ATOM 843 C C . GLY A 1 108 ? 5.447 5.227 13.043 1.00 96.62 108 GLY A C 1
ATOM 844 O O . GLY A 1 108 ? 6.351 5.581 12.290 1.00 96.62 108 GLY A O 1
ATOM 845 N N . SER A 1 109 ? 5.675 4.807 14.281 1.00 95.50 109 SER A N 1
ATOM 846 C CA . SER A 1 109 ? 7.001 4.572 14.863 1.00 95.50 109 SER A CA 1
ATOM 847 C C . SER A 1 109 ? 6.927 3.487 15.933 1.00 95.50 109 SER A C 1
ATOM 849 O O . SER A 1 109 ? 5.865 2.925 16.183 1.00 95.50 109 SER A O 1
ATOM 851 N N . ASN A 1 110 ? 8.033 3.222 16.628 1.00 93.56 110 ASN A N 1
ATOM 852 C CA . ASN A 1 110 ? 7.960 2.478 17.887 1.00 93.56 110 ASN A CA 1
ATOM 853 C C . ASN A 1 110 ? 7.351 3.316 19.029 1.00 93.56 110 ASN A C 1
ATOM 855 O O . ASN A 1 110 ? 7.199 4.533 18.887 1.00 93.56 110 ASN A O 1
ATOM 859 N N . ASP A 1 111 ? 7.065 2.684 20.171 1.00 91.44 111 ASP A N 1
ATOM 860 C CA . ASP A 1 111 ? 6.498 3.333 21.371 1.00 91.44 111 ASP A CA 1
ATOM 861 C C . ASP A 1 111 ? 7.350 4.489 21.912 1.00 91.44 111 ASP A C 1
ATOM 863 O O . ASP A 1 111 ? 6.843 5.451 22.491 1.00 91.44 111 ASP A O 1
ATOM 867 N N . ASN A 1 112 ? 8.658 4.472 21.663 1.00 90.12 112 ASN A N 1
ATOM 868 C CA . ASN A 1 112 ? 9.553 5.556 22.071 1.00 90.12 112 ASN A CA 1
ATOM 869 C C . ASN A 1 112 ? 9.495 6.768 21.123 1.00 90.12 112 ASN A C 1
ATOM 871 O O . ASN A 1 112 ? 10.066 7.811 21.425 1.00 90.12 112 ASN A O 1
ATOM 875 N N . GLY A 1 113 ? 8.772 6.680 20.002 1.00 87.62 113 GLY A N 1
ATOM 876 C CA . GLY A 1 113 ? 8.707 7.743 18.993 1.00 87.62 113 GLY A CA 1
ATOM 877 C C . GLY A 1 113 ? 9.914 7.781 18.049 1.00 87.62 113 GLY A C 1
ATOM 878 O O . GLY A 1 113 ? 10.084 8.739 17.298 1.00 87.62 113 GLY A O 1
ATOM 879 N N . HIS A 1 114 ? 10.781 6.769 18.095 1.00 88.50 114 HIS A N 1
ATOM 880 C CA . HIS A 1 114 ? 11.947 6.662 17.225 1.00 88.50 114 HIS A CA 1
ATOM 881 C C . HIS A 1 114 ? 11.611 5.901 15.944 1.00 88.50 114 HIS A C 1
ATOM 883 O O . HIS A 1 114 ? 10.771 5.001 15.937 1.00 88.50 114 HIS A O 1
ATOM 889 N N . TYR A 1 115 ? 12.345 6.217 14.874 1.00 88.12 115 TYR A N 1
ATOM 890 C CA . TYR A 1 115 ? 12.221 5.561 13.569 1.00 88.12 115 TYR A CA 1
ATOM 891 C C . TYR A 1 115 ? 10.829 5.717 12.952 1.00 88.12 115 TYR A C 1
ATOM 893 O O . TYR A 1 115 ? 10.155 4.735 12.647 1.00 88.12 115 TYR A O 1
ATOM 901 N N . VAL A 1 116 ? 10.408 6.970 12.767 1.00 92.69 116 VAL A N 1
ATOM 902 C CA . VAL A 1 116 ? 9.170 7.277 12.048 1.00 92.69 116 VAL A CA 1
ATOM 903 C C . VAL A 1 116 ? 9.276 6.746 10.620 1.00 92.69 116 VAL A C 1
ATOM 905 O O . VAL A 1 116 ? 10.173 7.133 9.869 1.00 92.69 116 VAL A O 1
ATOM 908 N N . GLN A 1 117 ? 8.366 5.852 10.258 1.00 94.50 117 GLN A N 1
ATOM 909 C CA . GLN A 1 117 ? 8.290 5.231 8.945 1.00 94.50 117 GLN A CA 1
ATOM 910 C C . GLN A 1 117 ? 6.839 5.112 8.499 1.00 94.50 117 GLN A C 1
ATOM 912 O O . GLN A 1 117 ? 5.902 5.465 9.218 1.00 94.50 117 GLN A O 1
ATOM 917 N N . HIS A 1 118 ? 6.666 4.655 7.266 1.00 96.00 118 HIS A N 1
ATOM 918 C CA . HIS A 1 118 ? 5.359 4.414 6.700 1.00 96.00 118 HIS A CA 1
ATOM 919 C C . HIS A 1 118 ? 5.166 2.925 6.431 1.00 96.00 118 HIS A C 1
ATOM 921 O O . HIS A 1 118 ? 6.094 2.251 5.991 1.00 96.00 118 HIS A O 1
ATOM 927 N N . TYR A 1 119 ? 3.946 2.455 6.636 1.00 97.19 119 TYR A N 1
ATOM 928 C CA . TYR A 1 119 ? 3.465 1.154 6.191 1.00 97.19 119 TYR A CA 1
ATOM 929 C C . TYR A 1 119 ? 2.356 1.380 5.164 1.00 97.19 119 TYR A C 1
ATOM 931 O O . TYR A 1 119 ? 1.634 2.378 5.258 1.00 97.19 119 TYR A O 1
ATOM 939 N N . ARG A 1 120 ? 2.246 0.508 4.160 1.00 97.00 120 ARG A N 1
ATOM 940 C CA . ARG A 1 120 ? 1.247 0.648 3.095 1.00 97.00 120 ARG A CA 1
ATOM 941 C C . ARG A 1 120 ? 0.513 -0.655 2.871 1.00 97.00 120 ARG A C 1
ATOM 943 O O . ARG A 1 120 ? 1.123 -1.713 2.959 1.00 97.00 120 ARG A O 1
ATOM 950 N N . PHE A 1 121 ? -0.758 -0.541 2.522 1.00 96.19 121 PHE A N 1
ATOM 951 C CA . PHE A 1 121 ? -1.557 -1.653 2.030 1.00 96.19 121 PHE A CA 1
ATOM 952 C C . PHE A 1 121 ? -2.633 -1.136 1.078 1.00 96.19 121 PHE A C 1
ATOM 954 O O . PHE A 1 121 ? -3.126 -0.015 1.212 1.00 96.19 121 PHE A O 1
ATOM 961 N N . THR A 1 122 ? -3.022 -1.960 0.122 1.00 96.31 122 THR A N 1
ATOM 962 C CA . THR A 1 122 ? -4.222 -1.764 -0.692 1.00 96.31 122 THR A CA 1
ATOM 963 C C . THR A 1 122 ? -5.430 -2.413 -0.013 1.00 96.31 122 THR A C 1
ATOM 965 O O . THR A 1 122 ? -5.266 -3.355 0.769 1.00 96.31 122 THR A O 1
ATOM 968 N N . PRO A 1 123 ? -6.668 -1.978 -0.311 1.00 94.44 123 PRO A N 1
ATOM 969 C CA . PRO A 1 123 ? -7.854 -2.644 0.220 1.00 94.44 123 PRO A CA 1
ATOM 970 C C . PRO A 1 123 ? -7.916 -4.148 -0.086 1.00 94.44 123 PRO A C 1
ATOM 972 O O . PRO A 1 123 ? -8.383 -4.913 0.749 1.00 94.44 123 PRO A O 1
ATOM 975 N N . LEU A 1 124 ? -7.404 -4.573 -1.246 1.00 93.25 124 LEU A N 1
ATOM 976 C CA . LEU A 1 124 ? -7.332 -5.987 -1.614 1.00 93.25 124 LEU A CA 1
ATOM 977 C C . LEU A 1 124 ? -6.317 -6.756 -0.757 1.00 93.25 124 LEU A C 1
ATOM 979 O O . LEU A 1 124 ? -6.624 -7.841 -0.276 1.00 93.25 124 LEU A O 1
ATOM 983 N N . GLU A 1 125 ? -5.117 -6.209 -0.546 1.00 94.50 125 GLU A N 1
ATOM 984 C CA . GLU A 1 125 ? -4.116 -6.832 0.334 1.00 94.50 125 GLU A CA 1
ATOM 985 C C . GLU A 1 125 ? -4.629 -6.951 1.771 1.00 94.50 125 GLU A C 1
ATOM 987 O O . GLU A 1 125 ? -4.377 -7.957 2.431 1.00 94.50 125 GLU A O 1
ATOM 992 N N . TYR A 1 126 ? -5.390 -5.956 2.235 1.00 96.38 126 TYR A N 1
ATOM 993 C CA . TYR A 1 126 ? -6.059 -6.007 3.530 1.00 96.38 126 TYR A CA 1
ATOM 994 C C . TYR A 1 126 ? -7.056 -7.172 3.620 1.00 96.38 126 TYR A C 1
ATOM 996 O O . TYR A 1 126 ? -7.019 -7.929 4.591 1.00 96.38 126 TYR A O 1
ATOM 1004 N N . ASP A 1 127 ? -7.911 -7.352 2.608 1.00 92.94 127 ASP A N 1
ATOM 1005 C CA . ASP A 1 127 ? -8.883 -8.454 2.573 1.00 92.94 127 ASP A CA 1
ATOM 1006 C C . ASP A 1 127 ? -8.194 -9.812 2.588 1.00 92.94 127 ASP A C 1
ATOM 1008 O O . ASP A 1 127 ? -8.515 -10.663 3.417 1.00 92.94 127 ASP A O 1
ATOM 1012 N N . LEU A 1 128 ? -7.180 -9.976 1.737 1.00 94.62 128 LEU A N 1
ATOM 1013 C CA . LEU A 1 128 ? -6.380 -11.194 1.687 1.00 94.62 128 LEU A CA 1
ATOM 1014 C C . LEU A 1 128 ? -5.715 -11.481 3.039 1.00 94.62 128 LEU A C 1
ATOM 1016 O O . LEU A 1 128 ? -5.694 -12.633 3.474 1.00 94.62 128 LEU A O 1
ATOM 1020 N N . ALA A 1 129 ? -5.200 -10.459 3.729 1.00 94.75 129 ALA A N 1
ATOM 1021 C CA . ALA A 1 129 ? -4.606 -10.621 5.053 1.00 94.75 129 ALA A CA 1
ATOM 1022 C C . ALA A 1 129 ? -5.637 -11.084 6.095 1.00 94.75 129 ALA A C 1
ATOM 1024 O O . ALA A 1 129 ? -5.351 -11.999 6.867 1.00 94.75 129 ALA A O 1
ATOM 1025 N N . ILE A 1 130 ? -6.841 -10.505 6.102 1.00 95.69 130 ILE A N 1
ATOM 1026 C CA . ILE A 1 130 ? -7.917 -10.904 7.020 1.00 95.69 130 ILE A CA 1
ATOM 1027 C C . ILE A 1 130 ? -8.382 -12.338 6.745 1.00 95.69 130 ILE A C 1
ATOM 1029 O O . ILE A 1 130 ? -8.518 -13.114 7.690 1.00 95.69 130 ILE A O 1
ATOM 1033 N N . GLU A 1 131 ? -8.588 -12.702 5.478 1.00 93.94 131 GLU A N 1
ATOM 1034 C CA . GLU A 1 131 ? -9.047 -14.037 5.070 1.00 93.94 131 GLU A CA 1
ATOM 1035 C C . GLU A 1 131 ? -8.042 -15.145 5.410 1.00 93.94 131 GLU A C 1
ATOM 1037 O O . GLU A 1 131 ? -8.438 -16.256 5.761 1.00 93.94 131 GLU A O 1
ATOM 1042 N N . ASN A 1 132 ? -6.741 -14.847 5.331 1.00 92.06 132 ASN A N 1
ATOM 1043 C CA . ASN A 1 132 ? -5.672 -15.817 5.592 1.00 92.06 132 ASN A CA 1
ATOM 1044 C C . ASN A 1 132 ? -5.175 -15.806 7.048 1.00 92.06 132 ASN A C 1
ATOM 1046 O O . ASN A 1 132 ? -4.396 -16.674 7.448 1.00 92.06 132 ASN A O 1
ATOM 1050 N N . SER A 1 133 ? -5.616 -14.847 7.861 1.00 91.62 133 SER A N 1
ATOM 1051 C CA . SER A 1 133 ? -5.269 -14.768 9.277 1.00 91.62 133 SER A CA 1
ATOM 1052 C C . SER A 1 133 ? -6.181 -15.677 10.095 1.00 91.62 133 SER A C 1
ATOM 1054 O O . SER A 1 133 ? -7.387 -15.457 10.176 1.00 91.62 133 SER A O 1
ATOM 1056 N N . SER A 1 134 ? -5.608 -16.655 10.803 1.00 87.75 134 SER A N 1
ATOM 1057 C CA . SER A 1 134 ? -6.360 -17.528 11.726 1.00 87.75 134 SER A CA 1
ATOM 1058 C C . SER A 1 134 ? -7.080 -16.757 12.840 1.00 87.75 134 SER A C 1
ATOM 1060 O O . SER A 1 134 ? -8.047 -17.247 13.419 1.00 87.75 134 SER A O 1
ATOM 1062 N N . SER A 1 135 ? -6.610 -15.543 13.131 1.00 88.12 135 SER A N 1
ATOM 1063 C CA . SER A 1 135 ? -7.185 -14.629 14.118 1.00 88.12 135 SER A CA 1
ATOM 1064 C C . SER A 1 135 ? -8.185 -13.625 13.526 1.00 88.12 135 SER A C 1
ATOM 1066 O O . SER A 1 135 ? -8.885 -12.946 14.277 1.00 88.12 135 SER A O 1
ATOM 1068 N N . GLY A 1 136 ? -8.280 -13.533 12.193 1.00 92.00 136 GLY A N 1
ATOM 1069 C CA . GLY A 1 136 ? -9.110 -12.548 11.495 1.00 92.00 136 GLY A CA 1
ATOM 1070 C C . GLY A 1 136 ? -8.649 -11.104 11.708 1.00 92.00 136 GLY A C 1
ATOM 1071 O O . GLY A 1 136 ? -9.477 -10.189 11.699 1.00 92.00 136 GLY A O 1
ATOM 1072 N N . TYR A 1 137 ? -7.352 -10.907 11.957 1.00 94.50 137 TYR A N 1
ATOM 1073 C CA . TYR A 1 137 ? -6.718 -9.603 12.147 1.00 94.50 137 TYR A CA 1
ATOM 1074 C C . TYR A 1 137 ? -5.682 -9.335 11.062 1.00 94.50 137 TYR A C 1
ATOM 1076 O O . TYR A 1 137 ? -5.053 -10.260 10.549 1.00 94.50 137 TYR A O 1
ATOM 1084 N N . ALA A 1 138 ? -5.495 -8.055 10.771 1.00 95.75 138 ALA A N 1
ATOM 1085 C CA . ALA A 1 138 ? -4.497 -7.528 9.862 1.00 95.75 138 ALA A CA 1
ATOM 1086 C C . ALA A 1 138 ? -3.727 -6.385 10.532 1.00 95.75 138 ALA A C 1
ATOM 1088 O O . ALA A 1 138 ? -4.119 -5.852 11.579 1.00 95.75 138 ALA A O 1
ATOM 1089 N N . THR A 1 139 ? -2.624 -6.006 9.902 1.00 95.50 139 THR A N 1
ATOM 1090 C CA . THR A 1 139 ? -1.707 -5.003 10.423 1.00 95.50 139 THR A CA 1
ATOM 1091 C C . THR A 1 139 ? -2.032 -3.628 9.840 1.00 95.50 139 THR A C 1
ATOM 1093 O O . THR A 1 139 ? -2.062 -3.446 8.626 1.00 95.50 139 THR A O 1
ATOM 1096 N N . LEU A 1 140 ? -2.277 -2.639 10.702 1.00 97.00 140 LEU A N 1
ATOM 1097 C CA . LEU A 1 140 ? -2.464 -1.236 10.312 1.00 97.00 140 LEU A CA 1
ATOM 1098 C C . LEU A 1 140 ? -1.122 -0.510 10.138 1.00 97.00 140 LEU A C 1
ATOM 1100 O O . LEU A 1 140 ? -1.021 0.431 9.347 1.00 97.00 140 LEU A O 1
ATOM 1104 N N . TYR A 1 141 ? -0.101 -0.943 10.879 1.00 97.56 141 TYR A N 1
ATOM 1105 C CA . TYR A 1 141 ? 1.279 -0.469 10.797 1.00 97.56 141 TYR A CA 1
ATOM 1106 C C . TYR A 1 141 ? 2.243 -1.580 11.213 1.00 97.56 141 TYR A C 1
ATOM 1108 O O . TYR A 1 141 ? 2.021 -2.208 12.245 1.00 97.56 141 TYR A O 1
ATOM 1116 N N . GLU A 1 142 ? 3.314 -1.794 10.451 1.00 94.56 142 GLU A N 1
ATOM 1117 C CA . GLU A 1 142 ? 4.363 -2.764 10.771 1.00 94.56 142 GLU A CA 1
ATOM 1118 C C . GLU A 1 142 ? 5.748 -2.206 10.463 1.00 94.56 142 GLU A C 1
ATOM 1120 O O . GLU A 1 142 ? 5.959 -1.559 9.433 1.00 94.56 142 GLU A O 1
ATOM 1125 N N . ARG A 1 143 ? 6.702 -2.504 11.344 1.00 90.94 143 ARG A N 1
ATOM 1126 C CA . ARG A 1 143 ? 8.134 -2.344 11.116 1.00 90.94 143 ARG A CA 1
ATOM 1127 C C . ARG A 1 143 ? 8.916 -3.273 12.041 1.00 90.94 143 ARG A C 1
ATOM 1129 O O . ARG A 1 143 ? 8.878 -3.095 13.256 1.00 90.94 143 ARG A O 1
ATOM 1136 N N . ASP A 1 144 ? 9.721 -4.168 11.479 1.00 88.56 144 ASP A N 1
ATOM 1137 C CA . ASP A 1 144 ? 10.552 -5.109 12.242 1.00 88.56 144 ASP A CA 1
ATOM 1138 C C . ASP A 1 144 ? 9.708 -5.894 13.275 1.00 88.56 144 ASP A C 1
ATOM 1140 O O . ASP A 1 144 ? 8.803 -6.632 12.906 1.00 88.56 144 ASP A O 1
ATOM 1144 N N . SER A 1 145 ? 9.967 -5.724 14.575 1.00 89.81 145 SER A N 1
ATOM 1145 C CA . SER A 1 145 ? 9.211 -6.347 15.673 1.00 89.81 145 SER A CA 1
ATOM 1146 C C . SER A 1 145 ? 8.114 -5.443 16.259 1.00 89.81 145 SER A C 1
ATOM 1148 O O . SER A 1 145 ? 7.682 -5.648 17.396 1.00 89.81 145 SER A O 1
ATOM 1150 N N . VAL A 1 146 ? 7.736 -4.385 15.543 1.00 93.31 146 VAL A N 1
ATOM 1151 C CA . VAL A 1 146 ? 6.836 -3.325 16.002 1.00 93.31 146 VAL A CA 1
ATOM 1152 C C . VAL A 1 146 ? 5.607 -3.286 15.103 1.00 93.31 146 VAL A C 1
ATOM 1154 O O . VAL A 1 146 ? 5.732 -3.186 13.886 1.00 93.31 146 VAL A O 1
ATOM 1157 N N . SER A 1 147 ? 4.416 -3.371 15.688 1.00 95.81 147 SER A N 1
ATOM 1158 C CA . SER A 1 147 ? 3.168 -3.521 14.946 1.00 95.81 147 SER A CA 1
ATOM 1159 C C . SER A 1 147 ? 1.979 -2.839 15.623 1.00 95.81 147 SER A C 1
ATOM 1161 O O . SER A 1 147 ? 1.994 -2.529 16.819 1.00 95.81 147 SER A O 1
ATOM 1163 N N . TRP A 1 148 ? 0.945 -2.595 14.825 1.00 97.69 148 TRP A N 1
ATOM 1164 C CA . TRP A 1 148 ? -0.390 -2.202 15.254 1.00 97.69 148 TRP A CA 1
ATOM 1165 C C . TRP A 1 148 ? -1.397 -3.125 14.573 1.00 97.69 148 TRP A C 1
ATOM 1167 O O . TRP A 1 148 ? -1.677 -2.974 13.385 1.00 97.69 148 TRP A O 1
ATOM 1177 N N . ASN A 1 149 ? -1.922 -4.098 15.308 1.00 97.12 149 ASN A N 1
ATOM 1178 C CA . ASN A 1 149 ? -2.750 -5.181 14.783 1.00 97.12 149 ASN A CA 1
ATOM 1179 C C . ASN A 1 149 ? -4.207 -5.016 15.202 1.00 97.12 149 ASN A C 1
ATOM 1181 O O . ASN A 1 149 ? -4.509 -4.549 16.301 1.00 97.12 149 ASN A O 1
ATOM 1185 N N . GLY A 1 150 ? -5.122 -5.442 14.341 1.00 97.69 150 GLY A N 1
ATOM 1186 C CA . GLY A 1 150 ? -6.551 -5.376 14.612 1.00 97.69 150 GLY A CA 1
ATOM 1187 C C . GLY A 1 150 ? -7.376 -5.620 13.363 1.00 97.69 150 GLY A C 1
ATOM 1188 O O . GLY A 1 150 ? -6.952 -6.330 12.453 1.00 97.69 150 GLY A O 1
ATOM 1189 N N . LYS A 1 151 ? -8.573 -5.040 13.297 1.00 97.75 151 LYS A N 1
ATOM 1190 C CA . LYS A 1 151 ? -9.401 -5.104 12.088 1.00 97.75 151 LYS A CA 1
ATOM 1191 C C . LYS A 1 151 ? -10.362 -3.935 11.956 1.00 97.75 151 LYS A C 1
ATOM 1193 O O . LYS A 1 151 ? -10.861 -3.416 12.952 1.00 97.75 151 LYS A O 1
ATOM 1198 N N . PHE A 1 152 ? -10.689 -3.583 10.722 1.00 98.06 152 PHE A N 1
ATOM 1199 C CA . PHE A 1 152 ? -11.813 -2.723 10.399 1.00 98.06 152 PHE A CA 1
ATOM 1200 C C . PHE A 1 152 ? -13.118 -3.474 10.691 1.00 98.06 152 PHE A C 1
ATOM 1202 O O . PHE A 1 152 ? -13.438 -4.460 10.032 1.00 98.06 152 PHE A O 1
ATOM 1209 N N . THR A 1 153 ? -13.856 -3.051 11.721 1.00 97.19 153 THR A N 1
ATOM 1210 C CA . THR A 1 153 ? -15.213 -3.566 12.002 1.00 97.19 153 THR A CA 1
ATOM 1211 C C . THR A 1 153 ? -16.270 -2.839 11.177 1.00 97.19 153 THR A C 1
ATOM 1213 O O . THR A 1 153 ? -17.339 -3.383 10.915 1.00 97.19 153 THR A O 1
ATOM 1216 N N . THR A 1 154 ? -15.937 -1.635 10.720 1.00 97.94 154 THR A N 1
ATOM 1217 C CA . THR A 1 154 ? -16.550 -0.946 9.584 1.00 97.94 154 THR A CA 1
ATOM 1218 C C . THR A 1 154 ? -15.427 -0.392 8.713 1.00 97.94 154 THR A C 1
ATOM 1220 O O . THR A 1 154 ? -14.300 -0.254 9.190 1.00 97.94 154 THR A O 1
ATOM 1223 N N . ASP A 1 155 ? -15.721 0.024 7.480 1.00 97.62 155 ASP A N 1
ATOM 1224 C CA . ASP A 1 155 ? -14.703 0.605 6.591 1.00 97.62 155 ASP A CA 1
ATOM 1225 C C . ASP A 1 155 ? -14.051 1.904 7.118 1.00 97.62 155 ASP A C 1
ATOM 1227 O O . ASP A 1 155 ? -13.113 2.427 6.517 1.00 97.62 155 ASP A O 1
ATOM 1231 N N . THR A 1 156 ? -14.548 2.463 8.221 1.00 98.50 156 THR A N 1
ATOM 1232 C CA . THR A 1 156 ? -13.984 3.653 8.869 1.00 98.50 156 THR A CA 1
ATOM 1233 C C . THR A 1 156 ? -13.477 3.390 10.279 1.00 98.50 156 THR A C 1
ATOM 1235 O O . THR A 1 156 ? -12.792 4.247 10.826 1.00 98.50 156 THR A O 1
ATOM 1238 N N . TYR A 1 157 ? -13.775 2.245 10.892 1.00 98.56 157 TYR A N 1
ATOM 1239 C CA . TYR A 1 157 ? -13.469 1.997 12.299 1.00 98.56 157 TYR A CA 1
ATOM 1240 C C . TYR A 1 157 ? -12.562 0.782 12.473 1.00 98.56 157 TYR A C 1
ATOM 1242 O O . TYR A 1 157 ? -13.002 -0.362 12.356 1.00 98.56 157 TYR A O 1
ATOM 1250 N N . PHE A 1 158 ? -11.295 1.034 12.795 1.00 98.44 158 PHE A N 1
ATOM 1251 C CA . PHE A 1 158 ? -10.312 0.009 13.121 1.00 98.44 158 PHE A CA 1
ATOM 1252 C C . PHE A 1 158 ? -10.330 -0.285 14.622 1.00 98.44 158 PHE A C 1
ATOM 1254 O O . PHE A 1 158 ? -10.037 0.584 15.445 1.00 98.44 158 PHE A O 1
ATOM 1261 N N . THR A 1 159 ? -10.669 -1.524 14.968 1.00 98.25 159 THR A N 1
ATOM 1262 C CA . THR A 1 159 ? -10.618 -2.053 16.331 1.00 98.25 159 THR A CA 1
ATOM 1263 C C . THR A 1 159 ? -9.268 -2.709 16.565 1.00 98.25 159 THR A C 1
ATOM 1265 O O . THR A 1 159 ? -8.933 -3.686 15.892 1.00 98.25 159 THR A O 1
ATOM 1268 N N . THR A 1 160 ? -8.509 -2.178 17.516 1.00 98.06 160 THR A N 1
ATOM 1269 C CA . THR A 1 160 ? -7.159 -2.641 17.827 1.00 98.06 160 THR A CA 1
ATOM 1270 C C . THR A 1 160 ? -7.190 -3.844 18.761 1.00 98.06 160 THR A C 1
ATOM 1272 O O . THR A 1 160 ? -8.004 -3.916 19.681 1.00 98.06 160 THR A O 1
ATOM 1275 N N . THR A 1 161 ? -6.302 -4.803 18.514 1.00 96.88 161 THR A N 1
ATOM 1276 C CA . THR A 1 161 ? -6.186 -6.047 19.290 1.00 96.88 161 THR A CA 1
ATOM 1277 C C . THR A 1 161 ? -4.800 -6.252 19.882 1.00 96.88 161 THR A C 1
ATOM 1279 O O . THR A 1 161 ? -4.651 -7.031 20.818 1.00 96.88 161 THR A O 1
ATOM 1282 N N . GLY A 1 162 ? -3.785 -5.570 19.353 1.00 95.75 162 GLY A N 1
ATOM 1283 C CA . GLY A 1 162 ? -2.441 -5.576 19.911 1.00 95.75 162 GLY A CA 1
ATOM 1284 C C . GLY A 1 162 ? -1.581 -4.497 19.275 1.00 95.75 162 GLY A C 1
ATOM 1285 O O . GLY A 1 162 ? -1.623 -4.301 18.064 1.00 95.75 162 GLY A O 1
ATOM 1286 N N . GLU A 1 163 ? -0.800 -3.806 20.092 1.00 95.56 163 GLU A N 1
ATOM 1287 C CA . GLU A 1 163 ? -0.002 -2.660 19.673 1.00 95.56 163 GLU A CA 1
ATOM 1288 C C . GLU A 1 163 ? 1.291 -2.585 20.501 1.00 95.56 163 GLU A C 1
ATOM 1290 O O . GLU A 1 163 ? 1.295 -2.838 21.704 1.00 95.56 163 GLU A O 1
ATOM 1295 N N . ASN A 1 164 ? 2.402 -2.280 19.838 1.00 95.94 164 ASN A N 1
ATOM 1296 C CA . ASN A 1 164 ? 3.673 -1.865 20.451 1.00 95.94 164 ASN A CA 1
ATOM 1297 C C . ASN A 1 164 ? 4.353 -0.788 19.584 1.00 95.94 164 ASN A C 1
ATOM 1299 O O . ASN A 1 164 ? 5.578 -0.750 19.420 1.00 95.94 164 ASN A O 1
ATOM 1303 N N . SER A 1 165 ? 3.514 0.030 18.944 1.00 96.25 165 SER A N 1
ATOM 1304 C CA . SER A 1 165 ? 3.872 1.104 18.026 1.00 96.25 165 SER A CA 1
ATOM 1305 C C . SER A 1 165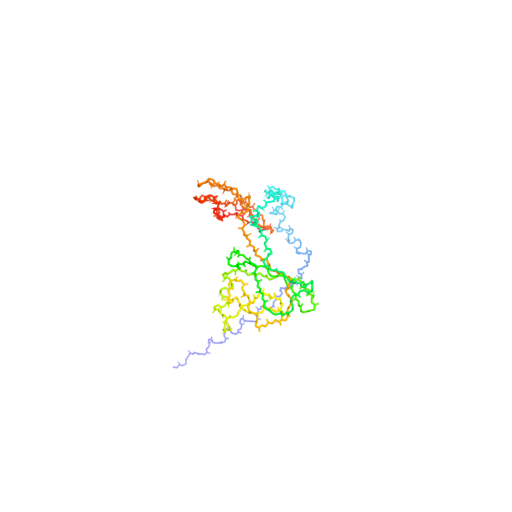 ? 3.069 2.370 18.328 1.00 96.25 165 SER A C 1
ATOM 1307 O O . SER A 1 165 ? 2.056 2.346 19.019 1.00 96.25 165 SER A O 1
ATOM 1309 N N . LYS A 1 166 ? 3.498 3.485 17.731 1.00 96.19 166 LYS A N 1
ATOM 1310 C CA . LYS A 1 166 ? 2.749 4.744 17.671 1.00 96.19 166 LYS A CA 1
ATOM 1311 C C . LYS A 1 166 ? 2.221 4.985 16.271 1.00 96.19 166 LYS A C 1
ATOM 1313 O O . LYS A 1 166 ? 2.974 4.806 15.317 1.00 96.19 166 LYS A O 1
ATOM 1318 N N . ILE A 1 167 ? 1.005 5.515 16.143 1.00 97.88 167 ILE A N 1
ATOM 1319 C CA . ILE A 1 167 ? 0.484 6.031 14.865 1.00 97.88 167 ILE A CA 1
ATOM 1320 C C . ILE A 1 167 ? 0.327 7.552 14.935 1.00 97.88 167 ILE A C 1
ATOM 1322 O O . ILE A 1 167 ? -0.285 8.099 15.852 1.00 97.88 167 ILE A O 1
ATOM 1326 N N . TYR A 1 168 ? 0.858 8.256 13.937 1.00 97.56 168 TYR A N 1
ATOM 1327 C CA . TYR A 1 168 ? 0.787 9.716 13.829 1.00 97.56 168 TYR A CA 1
ATOM 1328 C C . TYR A 1 168 ? -0.303 10.182 12.868 1.00 97.56 168 TYR A C 1
ATOM 1330 O O . TYR A 1 168 ? -1.039 11.124 13.174 1.00 97.56 168 TYR A O 1
ATOM 1338 N N . ALA A 1 169 ? -0.404 9.537 11.707 1.00 98.00 169 ALA A N 1
ATOM 1339 C CA . ALA A 1 169 ? -1.350 9.904 10.662 1.00 98.00 169 ALA A CA 1
ATOM 1340 C C . ALA A 1 169 ? -1.629 8.725 9.729 1.00 98.00 169 ALA A C 1
ATOM 1342 O O . ALA A 1 169 ? -0.788 7.843 9.568 1.00 98.00 169 ALA A O 1
ATOM 1343 N N . ILE A 1 170 ? -2.793 8.749 9.085 1.00 98.44 170 ILE A N 1
ATOM 1344 C CA . ILE A 1 170 ? -3.159 7.812 8.022 1.00 98.44 170 ILE A CA 1
ATOM 1345 C C . ILE A 1 170 ? -3.638 8.620 6.824 1.00 98.44 170 ILE A C 1
ATOM 1347 O O . ILE A 1 170 ? -4.451 9.544 6.954 1.00 98.44 170 ILE A O 1
ATOM 1351 N N . TYR A 1 171 ? -3.127 8.259 5.654 1.00 98.38 171 TYR A N 1
ATOM 1352 C CA . TYR A 1 171 ? -3.463 8.865 4.379 1.00 98.38 171 TYR A CA 1
ATOM 1353 C C . TYR A 1 171 ? -4.113 7.831 3.469 1.00 98.38 171 TYR A C 1
ATOM 1355 O O . TYR A 1 171 ? -3.611 6.719 3.332 1.00 98.38 171 TYR A O 1
ATOM 1363 N N . GLY A 1 172 ? -5.199 8.224 2.817 1.00 96.94 172 GLY A N 1
ATOM 1364 C CA . GLY A 1 172 ? -5.704 7.541 1.639 1.00 96.94 172 GLY A CA 1
ATOM 1365 C C . GLY A 1 172 ? -5.012 8.082 0.392 1.00 96.94 172 GLY A C 1
ATOM 1366 O O . GLY A 1 172 ? -4.793 9.291 0.271 1.00 96.94 172 GLY A O 1
ATOM 1367 N N . VAL A 1 173 ? -4.653 7.197 -0.531 1.00 93.69 173 VAL A N 1
ATOM 1368 C CA . VAL A 1 173 ? -3.952 7.529 -1.771 1.00 93.69 173 VAL A CA 1
ATOM 1369 C C . VAL A 1 173 ? -4.823 7.170 -2.962 1.00 93.69 173 VAL A C 1
ATOM 1371 O O . VAL A 1 173 ? -5.336 6.057 -3.069 1.00 93.69 173 VAL A O 1
ATOM 1374 N N . LYS A 1 174 ? -4.972 8.131 -3.873 1.00 89.62 174 LYS A N 1
ATOM 1375 C CA . LYS A 1 174 ? -5.523 7.907 -5.207 1.00 89.62 174 LYS A CA 1
ATOM 1376 C C . LYS A 1 174 ? -4.423 7.958 -6.248 1.00 89.62 174 LYS A C 1
ATOM 1378 O O . LYS A 1 174 ? -3.604 8.881 -6.245 1.00 89.62 174 LYS A O 1
ATOM 1383 N N . PHE A 1 175 ? -4.428 6.986 -7.146 1.00 83.75 175 PHE A N 1
ATOM 1384 C CA . PHE A 1 175 ? -3.603 6.984 -8.336 1.00 83.75 175 PHE A CA 1
ATOM 1385 C C . PHE A 1 175 ? -4.384 7.675 -9.445 1.00 83.75 175 PHE A C 1
ATOM 1387 O O . PHE A 1 175 ? -5.357 7.147 -9.975 1.00 83.75 175 PHE A O 1
ATOM 1394 N N . ALA A 1 176 ? -3.960 8.882 -9.801 1.00 73.19 176 ALA A N 1
ATOM 1395 C CA . ALA A 1 176 ? -4.381 9.450 -11.063 1.00 73.19 176 ALA A CA 1
ATOM 1396 C C . ALA A 1 176 ? -3.538 8.802 -12.173 1.00 73.19 176 ALA A C 1
ATOM 1398 O O . ALA A 1 176 ? -2.309 8.692 -12.010 1.00 73.19 176 ALA A O 1
ATOM 1399 N N . PRO A 1 177 ? -4.145 8.407 -13.313 1.00 56.62 177 PRO A N 1
ATOM 1400 C CA . PRO A 1 177 ? -3.361 8.201 -14.520 1.00 56.62 177 PRO A CA 1
ATOM 1401 C C . PRO A 1 177 ? -2.566 9.488 -14.707 1.00 56.62 177 PRO A C 1
ATOM 1403 O O . PRO A 1 177 ? -3.136 10.582 -14.684 1.00 56.62 177 PRO A O 1
ATOM 1406 N N . GLY A 1 178 ? -1.236 9.381 -14.730 1.00 55.09 178 GLY A N 1
ATOM 1407 C CA . GLY A 1 178 ? -0.393 10.566 -14.768 1.00 55.09 178 GLY A CA 1
ATOM 1408 C C . GLY A 1 178 ? -0.877 11.465 -15.903 1.00 55.09 178 GLY A C 1
ATOM 1409 O O . GLY A 1 178 ? -1.120 10.985 -17.007 1.00 55.09 178 GLY A O 1
ATOM 1410 N N . SER A 1 179 ? -1.021 12.766 -15.657 1.00 46.81 179 SER A N 1
ATOM 1411 C CA . SER A 1 179 ? -1.468 13.762 -16.648 1.00 46.81 179 SER A CA 1
ATOM 1412 C C . SER A 1 179 ? -0.559 13.870 -17.886 1.00 46.81 179 SER A C 1
ATOM 1414 O O . SER A 1 179 ? -0.781 14.710 -18.748 1.00 46.81 179 SER A O 1
ATOM 1416 N N . ASN A 1 180 ? 0.468 13.020 -17.964 1.00 49.19 180 ASN A N 1
ATOM 1417 C CA . ASN A 1 180 ? 1.392 12.858 -19.072 1.00 49.19 180 ASN A CA 1
ATOM 1418 C C . ASN A 1 180 ? 1.267 11.487 -19.742 1.00 49.19 180 ASN A C 1
ATOM 1420 O O . ASN A 1 180 ? 2.176 11.119 -20.477 1.00 49.19 180 ASN A O 1
ATOM 1424 N N . THR A 1 181 ? 0.207 10.709 -19.499 1.00 48.75 181 THR A N 1
ATOM 1425 C CA . THR A 1 181 ? -0.124 9.606 -20.409 1.00 48.75 181 THR A CA 1
ATOM 1426 C C . THR A 1 181 ? -0.499 10.307 -21.708 1.00 48.75 181 THR A C 1
ATOM 1428 O O . THR A 1 181 ? -1.519 1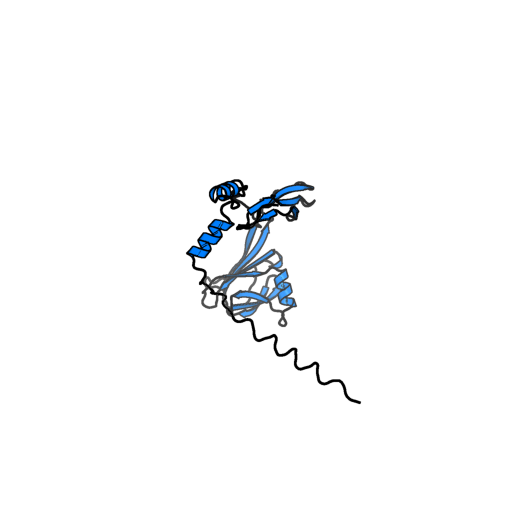0.997 -21.723 1.00 48.75 181 THR A O 1
ATOM 1431 N N . PRO A 1 182 ? 0.348 10.288 -22.754 1.00 53.94 182 PRO A N 1
ATOM 1432 C CA . PRO A 1 182 ? -0.010 10.959 -23.986 1.00 53.94 182 PRO A CA 1
ATOM 1433 C C . PRO A 1 182 ? -1.237 10.219 -24.501 1.00 53.94 182 PRO A C 1
ATOM 1435 O O . PRO A 1 182 ? -1.101 9.075 -24.934 1.00 53.94 182 PRO A O 1
ATOM 1438 N N . SER A 1 183 ? -2.413 10.842 -24.385 1.00 66.31 183 SER A N 1
ATOM 1439 C CA . SER A 1 183 ? -3.655 10.305 -24.927 1.00 66.31 183 SER A CA 1
ATOM 1440 C C . SER A 1 183 ? -3.376 9.939 -26.376 1.00 66.31 183 SER A C 1
ATOM 1442 O O . SER A 1 183 ? -2.967 10.799 -27.164 1.00 66.31 183 SER A O 1
ATOM 1444 N N . CYS A 1 184 ? -3.488 8.660 -26.698 1.00 76.56 184 CYS A N 1
ATOM 1445 C CA . CYS A 1 184 ? -3.179 8.167 -28.024 1.00 76.56 184 CYS A CA 1
ATOM 1446 C C . CYS A 1 184 ? -4.464 7.897 -28.790 1.00 76.56 184 CYS A C 1
ATOM 1448 O O . CYS A 1 184 ? -5.530 7.685 -28.216 1.00 76.56 184 CYS A O 1
ATOM 1450 N N . THR A 1 185 ? -4.370 7.936 -30.114 1.00 86.19 185 THR A N 1
ATOM 1451 C CA . THR A 1 185 ? -5.499 7.534 -30.956 1.00 86.19 185 THR A CA 1
ATOM 1452 C C . THR A 1 185 ? -5.513 6.016 -31.045 1.00 86.19 185 THR A C 1
ATOM 1454 O O . THR A 1 185 ? -4.464 5.430 -31.300 1.00 86.19 185 THR A O 1
ATOM 1457 N N . ALA A 1 186 ? -6.669 5.375 -30.857 1.00 85.00 186 ALA A N 1
ATOM 1458 C CA . ALA A 1 186 ? -6.792 3.921 -30.960 1.00 85.00 186 ALA A CA 1
ATOM 1459 C C . ALA A 1 186 ? -6.143 3.393 -32.255 1.00 85.00 186 ALA A C 1
ATOM 1461 O O . ALA A 1 186 ? -6.374 3.926 -33.340 1.00 85.00 186 ALA A O 1
ATOM 1462 N N . GLY A 1 187 ? -5.294 2.371 -32.130 1.00 83.62 187 GLY A N 1
ATOM 1463 C CA . GLY A 1 187 ? -4.502 1.820 -33.236 1.00 83.62 187 GLY A CA 1
ATOM 1464 C C . GLY A 1 187 ? -3.183 2.547 -33.530 1.00 83.62 187 GLY A C 1
ATOM 1465 O O . GLY A 1 187 ? -2.374 2.036 -34.300 1.00 83.62 187 GLY A O 1
ATOM 1466 N N . GLN A 1 188 ? -2.905 3.696 -32.906 1.00 89.00 188 GLN A N 1
ATOM 1467 C CA . GLN A 1 188 ? -1.611 4.368 -33.021 1.00 89.00 188 GLN A CA 1
ATOM 1468 C C . GLN A 1 188 ? -0.501 3.489 -32.439 1.00 89.00 188 GLN A C 1
ATOM 1470 O O . GLN A 1 188 ? -0.565 3.073 -31.284 1.00 89.00 188 GLN A O 1
ATOM 1475 N N . THR A 1 189 ? 0.559 3.263 -33.207 1.00 90.38 189 THR A N 1
ATOM 1476 C CA . THR A 1 189 ? 1.733 2.509 -32.760 1.00 90.38 189 THR A CA 1
ATOM 1477 C C . THR A 1 189 ? 2.895 3.441 -32.444 1.00 90.38 189 THR A C 1
ATOM 1479 O O . THR A 1 189 ? 3.174 4.373 -33.201 1.00 90.38 189 THR A O 1
ATOM 1482 N N . LYS A 1 190 ? 3.616 3.166 -31.357 1.00 88.62 190 LYS A N 1
ATOM 1483 C CA . LYS A 1 190 ? 4.942 3.737 -31.093 1.00 88.62 190 LYS A CA 1
ATOM 1484 C C . LYS A 1 190 ? 5.985 2.639 -31.194 1.00 88.62 190 LYS A C 1
ATOM 1486 O O . LYS A 1 190 ? 5.777 1.558 -30.650 1.00 88.62 190 LYS A O 1
ATOM 1491 N N . THR A 1 191 ? 7.105 2.954 -31.830 1.00 90.12 191 THR A N 1
ATOM 1492 C CA . THR A 1 191 ? 8.261 2.065 -31.947 1.00 90.12 191 THR A CA 1
ATOM 1493 C C . THR A 1 191 ? 9.460 2.741 -31.312 1.00 90.12 191 THR A C 1
ATOM 1495 O O . THR A 1 191 ? 9.747 3.899 -31.608 1.00 90.12 191 THR A O 1
ATOM 1498 N N . GLU A 1 192 ? 10.159 2.014 -30.453 1.00 88.44 192 GLU A N 1
ATOM 1499 C CA . GLU A 1 192 ? 11.413 2.446 -29.850 1.00 88.44 192 GLU A CA 1
ATOM 1500 C C . GLU A 1 192 ? 12.517 1.442 -30.147 1.00 88.44 192 GLU A C 1
ATOM 1502 O O . GLU A 1 192 ? 12.299 0.228 -30.183 1.00 88.44 192 GLU A O 1
ATOM 1507 N N . ASN A 1 193 ? 13.722 1.974 -30.319 1.00 92.19 193 ASN A N 1
ATOM 1508 C CA . ASN A 1 193 ? 14.925 1.172 -30.425 1.00 92.19 193 ASN A CA 1
ATOM 1509 C C . ASN A 1 193 ? 15.252 0.539 -29.070 1.00 92.19 193 ASN A C 1
ATOM 1511 O O . ASN A 1 193 ? 15.193 1.197 -28.030 1.00 92.19 193 ASN A O 1
ATOM 1515 N N . VAL A 1 194 ? 15.639 -0.732 -29.094 1.00 87.44 194 VAL A N 1
ATOM 1516 C CA . VAL A 1 194 ? 16.153 -1.454 -27.928 1.00 87.44 194 VAL A CA 1
ATOM 1517 C C . VAL A 1 194 ? 17.638 -1.684 -28.139 1.00 87.44 194 VAL A C 1
ATOM 1519 O O . VAL A 1 194 ? 18.057 -2.174 -29.187 1.00 87.44 194 VAL A O 1
ATOM 1522 N N . TYR A 1 195 ? 18.429 -1.337 -27.134 1.00 88.81 195 TYR A N 1
ATOM 1523 C CA . TYR A 1 195 ? 19.874 -1.515 -27.131 1.00 88.81 195 TYR A CA 1
ATOM 1524 C C . TYR A 1 195 ? 20.260 -2.555 -26.081 1.00 88.81 195 TYR A C 1
ATOM 1526 O O . TYR A 1 195 ? 19.510 -2.821 -25.141 1.00 88.81 195 TYR A O 1
ATOM 1534 N N . CYS A 1 196 ? 21.435 -3.143 -26.243 1.00 87.44 196 CYS A N 1
ATOM 1535 C CA . CYS A 1 196 ? 22.030 -4.030 -25.255 1.00 87.44 196 CYS A CA 1
ATOM 1536 C C . CYS A 1 196 ? 22.398 -3.262 -23.984 1.00 87.44 196 CYS A C 1
ATOM 1538 O O . CYS A 1 196 ? 22.824 -2.106 -24.041 1.00 87.44 196 CYS A O 1
ATOM 1540 N N . ASN A 1 197 ? 22.259 -3.921 -22.836 1.00 83.81 197 ASN A N 1
ATOM 1541 C CA . ASN A 1 197 ? 22.630 -3.337 -21.553 1.00 83.81 197 ASN A CA 1
ATOM 1542 C C . ASN A 1 197 ? 24.152 -3.349 -21.377 1.00 83.81 197 ASN A C 1
ATOM 1544 O O . ASN A 1 197 ? 24.820 -4.327 -21.712 1.00 83.81 197 ASN A O 1
ATOM 1548 N N . SER A 1 198 ? 24.698 -2.284 -20.786 1.00 74.88 198 SER A N 1
ATOM 1549 C CA . SER A 1 198 ? 26.104 -2.255 -20.364 1.00 74.88 198 SER A CA 1
ATOM 1550 C C . SER A 1 198 ? 26.393 -3.437 -19.419 1.00 74.88 198 SER A C 1
ATOM 1552 O O . SER A 1 198 ? 25.582 -3.683 -18.522 1.00 74.88 198 SER A O 1
ATOM 1554 N N . PRO A 1 199 ? 27.503 -4.186 -19.593 1.00 82.12 199 PRO A N 1
ATOM 1555 C CA . PRO A 1 199 ? 28.695 -3.861 -20.391 1.00 82.12 199 PRO A CA 1
ATOM 1556 C C . PRO A 1 199 ? 28.685 -4.364 -21.849 1.00 82.12 199 PRO A C 1
ATOM 1558 O O . PRO A 1 199 ? 29.709 -4.277 -22.527 1.00 82.12 199 PRO A O 1
ATOM 1561 N N . GLN A 1 200 ? 27.579 -4.924 -22.340 1.00 81.75 200 GLN A N 1
ATOM 1562 C CA . GLN A 1 200 ? 27.492 -5.461 -23.700 1.00 81.75 200 GLN A CA 1
ATOM 1563 C C . GLN A 1 200 ? 27.343 -4.341 -24.736 1.00 81.75 200 GLN A C 1
ATOM 1565 O O . GLN A 1 200 ? 26.777 -3.281 -24.462 1.00 81.75 200 GLN A O 1
ATOM 1570 N N . LYS A 1 201 ? 27.826 -4.592 -25.956 1.00 80.75 201 LYS A N 1
ATOM 1571 C CA . LYS A 1 201 ? 27.619 -3.704 -27.104 1.00 80.75 201 LYS A CA 1
ATOM 1572 C C . LYS A 1 201 ? 26.492 -4.188 -27.995 1.00 80.75 201 LYS A C 1
ATOM 1574 O O . LYS A 1 201 ? 26.264 -5.386 -28.112 1.00 80.75 201 LYS A O 1
ATOM 1579 N N . THR A 1 202 ? 25.822 -3.232 -28.637 1.00 87.88 202 THR A N 1
ATOM 1580 C CA . THR A 1 202 ? 24.751 -3.497 -29.603 1.00 87.88 202 THR A CA 1
ATOM 1581 C C . THR A 1 202 ? 25.345 -3.597 -31.003 1.00 87.88 202 THR A C 1
ATOM 1583 O O . THR A 1 202 ? 25.845 -2.599 -31.517 1.00 87.88 202 THR A O 1
ATOM 1586 N N . CYS A 1 203 ? 25.291 -4.784 -31.600 1.00 86.56 203 CYS A N 1
ATOM 1587 C CA . CYS A 1 203 ? 25.645 -5.028 -33.001 1.00 86.56 203 CYS A CA 1
ATOM 1588 C C . CYS A 1 203 ? 24.498 -4.642 -33.927 1.00 86.56 203 CYS A C 1
ATOM 1590 O O . CYS A 1 203 ? 24.672 -3.867 -34.861 1.00 86.56 203 CYS A O 1
ATOM 1592 N N . GLU A 1 204 ? 23.301 -5.131 -33.606 1.00 89.56 204 GLU A N 1
ATOM 1593 C CA . GLU A 1 204 ? 22.072 -4.765 -34.294 1.00 89.56 204 GLU A CA 1
ATOM 1594 C C . GLU A 1 204 ? 21.063 -4.239 -33.288 1.00 89.56 204 GLU A C 1
ATOM 1596 O O . GLU A 1 204 ? 20.816 -4.843 -32.241 1.00 89.56 204 GLU A O 1
ATOM 1601 N N . VAL A 1 205 ? 20.475 -3.093 -33.615 1.00 89.56 205 VAL A N 1
ATOM 1602 C CA . VAL A 1 205 ? 19.492 -2.432 -32.764 1.00 89.56 205 VAL A CA 1
ATOM 1603 C C . VAL A 1 205 ? 18.176 -3.207 -32.816 1.00 89.56 205 VAL A C 1
ATOM 1605 O O . VAL A 1 205 ? 17.586 -3.422 -33.883 1.00 89.56 205 VAL A O 1
ATOM 1608 N N . GLY A 1 206 ? 17.704 -3.619 -31.645 1.00 92.00 206 GLY A N 1
ATOM 1609 C CA . GLY A 1 206 ? 16.392 -4.221 -31.476 1.00 92.00 206 GLY A CA 1
ATOM 1610 C C . GLY A 1 206 ? 15.281 -3.186 -31.625 1.00 92.00 206 GLY A C 1
ATOM 1611 O O . GLY A 1 206 ? 15.523 -1.983 -31.685 1.00 92.00 206 GLY A O 1
ATOM 1612 N N . ALA A 1 207 ? 14.042 -3.648 -31.650 1.00 90.94 207 ALA A N 1
ATOM 1613 C CA . ALA A 1 207 ? 12.864 -2.804 -31.659 1.00 90.94 207 ALA A CA 1
ATOM 1614 C C . ALA A 1 207 ? 11.837 -3.336 -30.661 1.00 90.94 207 ALA A C 1
ATOM 1616 O O . ALA A 1 207 ? 11.636 -4.545 -30.517 1.00 90.94 207 ALA A O 1
ATOM 1617 N N . ARG A 1 208 ? 11.167 -2.411 -29.983 1.00 91.25 208 ARG A N 1
ATOM 1618 C CA . ARG A 1 208 ? 9.963 -2.679 -29.204 1.00 91.25 208 ARG A CA 1
ATOM 1619 C C .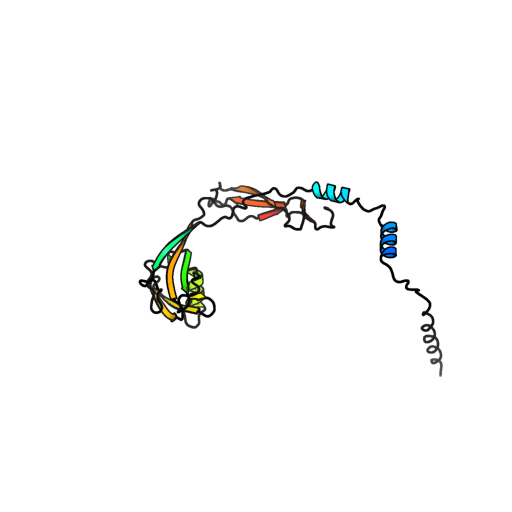 ARG A 1 208 ? 8.848 -1.764 -29.671 1.00 91.25 208 ARG A C 1
ATOM 1621 O O . ARG A 1 208 ? 9.100 -0.631 -30.072 1.00 91.25 208 ARG A O 1
ATOM 1628 N N . THR A 1 209 ? 7.621 -2.254 -29.610 1.00 90.62 209 THR A N 1
ATOM 1629 C CA . THR A 1 209 ? 6.427 -1.521 -30.022 1.00 90.62 209 THR A CA 1
ATOM 1630 C C . THR A 1 209 ? 5.374 -1.539 -28.932 1.00 90.62 209 THR A C 1
ATOM 1632 O O . THR A 1 209 ? 5.223 -2.537 -28.233 1.00 90.62 209 THR A O 1
ATOM 1635 N N . GLN A 1 210 ? 4.601 -0.469 -28.836 1.00 90.50 210 GLN A N 1
ATOM 1636 C CA . GLN A 1 210 ? 3.347 -0.434 -28.088 1.00 90.50 210 GLN A CA 1
ATOM 1637 C C . GLN A 1 210 ? 2.248 0.108 -28.996 1.00 90.50 210 GLN A C 1
ATOM 1639 O O . GLN A 1 210 ? 2.505 0.971 -29.840 1.00 90.50 210 GLN A O 1
ATOM 1644 N N . THR A 1 211 ? 1.032 -0.398 -28.826 1.00 87.50 211 THR A N 1
ATOM 1645 C CA . THR A 1 211 ? -0.129 -0.005 -29.629 1.00 87.50 211 THR A CA 1
ATOM 1646 C C . THR A 1 211 ? -1.153 0.649 -28.724 1.00 87.50 211 THR A C 1
ATOM 1648 O O . THR A 1 211 ? -1.358 0.208 -27.600 1.00 87.50 211 THR A O 1
ATOM 1651 N N . CYS A 1 212 ? -1.791 1.707 -29.195 1.00 85.56 212 CYS A N 1
ATOM 1652 C CA . CYS A 1 212 ? -2.874 2.341 -28.472 1.00 85.56 212 CYS A CA 1
ATOM 1653 C C . CYS A 1 212 ? -4.133 1.473 -28.523 1.00 85.56 212 CYS A C 1
ATOM 1655 O O . CYS A 1 212 ? -4.610 1.124 -29.608 1.00 85.56 212 CYS A O 1
ATOM 1657 N N . SER A 1 213 ? -4.677 1.139 -27.361 1.00 79.56 213 SER A N 1
ATOM 1658 C CA . SER A 1 213 ? -5.945 0.439 -27.217 1.00 79.56 213 SER A CA 1
ATOM 1659 C C . SER A 1 213 ? -7.125 1.335 -27.618 1.00 79.56 213 SER A C 1
ATOM 1661 O O . SER A 1 213 ? -7.008 2.552 -27.771 1.00 79.56 213 SER A O 1
ATOM 1663 N N . ALA A 1 214 ? -8.311 0.732 -27.718 1.00 75.12 214 ALA A N 1
ATOM 1664 C CA . ALA A 1 214 ? -9.557 1.480 -27.868 1.00 75.12 214 ALA A CA 1
ATOM 1665 C C . ALA A 1 214 ? -9.898 2.356 -26.641 1.00 75.12 214 ALA A C 1
ATOM 1667 O O . ALA A 1 214 ? -10.715 3.262 -26.771 1.00 75.12 214 ALA A O 1
ATOM 1668 N N . SER A 1 215 ? -9.276 2.117 -25.475 1.00 73.69 215 SER A N 1
ATOM 1669 C CA . SER A 1 215 ? -9.458 2.939 -24.267 1.00 73.69 215 SER A CA 1
ATOM 1670 C C . SER A 1 215 ? -8.617 4.220 -24.265 1.00 73.69 215 SER A C 1
ATOM 1672 O O . SER A 1 215 ? -8.764 5.028 -23.356 1.00 73.69 215 SER A O 1
ATOM 1674 N N . GLY A 1 216 ? -7.778 4.437 -25.287 1.00 71.69 216 GLY A N 1
ATOM 1675 C CA . GLY A 1 216 ? -6.901 5.610 -25.373 1.00 71.69 216 GLY A CA 1
ATOM 1676 C C . GLY A 1 216 ? -5.579 5.457 -24.614 1.00 71.69 216 GLY A C 1
ATOM 1677 O O . GLY A 1 216 ? -4.855 6.443 -24.456 1.00 71.69 216 GLY A O 1
ATOM 1678 N N . ASP A 1 217 ? -5.251 4.233 -24.190 1.00 74.25 217 ASP A N 1
ATOM 1679 C CA . ASP A 1 217 ? -4.033 3.895 -23.454 1.00 74.25 217 ASP A CA 1
ATOM 1680 C C . ASP A 1 217 ? -3.074 3.085 -24.329 1.00 74.25 217 ASP A C 1
ATOM 1682 O O . ASP A 1 217 ? -3.491 2.210 -25.089 1.00 74.25 217 ASP A O 1
ATOM 1686 N N . PHE A 1 218 ? -1.765 3.311 -24.208 1.00 80.38 218 PHE A N 1
ATOM 1687 C CA . PHE A 1 218 ? -0.798 2.413 -24.838 1.00 80.38 218 PHE A CA 1
ATOM 1688 C C . PHE A 1 218 ? -0.739 1.073 -24.096 1.00 80.38 218 PHE A C 1
ATOM 1690 O O . PHE A 1 218 ? -0.657 1.027 -22.869 1.00 80.38 218 PHE A O 1
ATOM 1697 N N . THR A 1 219 ? -0.723 -0.028 -24.849 1.00 80.81 219 THR A N 1
ATOM 1698 C CA . THR A 1 219 ? -0.394 -1.352 -24.315 1.00 80.81 219 THR A CA 1
ATOM 1699 C C . THR A 1 219 ? 1.031 -1.367 -23.756 1.00 80.81 219 THR A C 1
ATOM 1701 O O . THR A 1 219 ? 1.859 -0.555 -24.172 1.00 80.81 219 THR A O 1
ATOM 1704 N N . PRO A 1 220 ? 1.384 -2.334 -22.893 1.00 81.56 220 PRO A N 1
ATOM 1705 C CA . PRO A 1 220 ? 2.777 -2.558 -22.532 1.00 81.56 220 PRO A CA 1
ATOM 1706 C C . PRO A 1 220 ? 3.673 -2.700 -23.772 1.00 81.56 220 PRO A C 1
ATOM 1708 O O . PRO A 1 220 ? 3.243 -3.201 -24.816 1.00 81.56 220 PRO A O 1
ATOM 1711 N N . TRP A 1 221 ? 4.930 -2.270 -23.649 1.00 85.00 221 TRP A N 1
ATOM 1712 C CA . TRP A 1 221 ? 5.932 -2.482 -24.688 1.00 85.00 221 TRP A CA 1
ATOM 1713 C C . TRP A 1 221 ? 6.120 -3.976 -24.961 1.00 85.00 221 TRP A C 1
ATOM 1715 O O . TRP A 1 221 ? 6.422 -4.746 -24.052 1.00 85.00 221 TRP A O 1
ATOM 1725 N N . SER A 1 222 ? 6.025 -4.362 -26.228 1.00 88.38 222 SER A N 1
ATOM 1726 C CA . SER A 1 222 ? 6.356 -5.699 -26.713 1.00 88.38 222 SER A CA 1
ATOM 1727 C C . SER A 1 222 ? 7.616 -5.635 -27.563 1.00 88.38 222 SER A C 1
ATOM 1729 O O . SER A 1 222 ? 7.709 -4.806 -28.467 1.00 88.38 222 SER A O 1
ATOM 1731 N N . ILE A 1 223 ? 8.589 -6.507 -27.303 1.00 89.50 223 ILE A N 1
ATOM 1732 C CA . ILE A 1 223 ? 9.784 -6.620 -28.147 1.00 89.50 223 ILE A CA 1
ATOM 1733 C C . ILE A 1 223 ? 9.362 -7.252 -29.476 1.00 89.50 223 ILE A C 1
ATOM 1735 O O . ILE A 1 223 ? 8.868 -8.375 -29.500 1.00 89.50 223 ILE A O 1
ATOM 1739 N N . THR A 1 224 ? 9.542 -6.528 -30.577 1.00 91.56 224 THR A N 1
ATOM 1740 C CA . THR A 1 224 ? 9.294 -7.036 -31.936 1.00 91.56 224 THR A CA 1
ATOM 1741 C C . THR A 1 224 ? 10.562 -7.580 -32.571 1.00 91.56 224 THR A C 1
ATOM 1743 O O . THR A 1 224 ? 10.500 -8.485 -33.397 1.00 91.56 224 THR A O 1
ATOM 1746 N N . ARG A 1 225 ? 11.721 -7.059 -32.157 1.00 93.25 225 ARG A N 1
ATOM 1747 C CA . ARG A 1 225 ? 13.037 -7.564 -32.543 1.00 93.25 225 ARG A CA 1
ATOM 1748 C C . ARG A 1 225 ? 14.002 -7.409 -31.376 1.00 93.25 225 ARG A C 1
ATOM 1750 O O . ARG A 1 225 ? 14.232 -6.295 -30.916 1.00 93.25 225 ARG A O 1
ATOM 1757 N N . SER A 1 226 ? 14.584 -8.500 -30.898 1.00 91.00 226 SER A N 1
ATOM 1758 C CA . SER A 1 226 ? 15.631 -8.421 -29.874 1.00 91.00 226 SER A CA 1
ATOM 1759 C C . SER A 1 226 ? 16.905 -7.798 -30.459 1.00 91.00 226 SER A C 1
ATOM 1761 O O . SER A 1 226 ? 17.212 -8.063 -31.622 1.00 91.00 226 SER A O 1
ATOM 1763 N N . PRO A 1 227 ? 17.649 -6.973 -29.700 1.00 93.38 227 PRO A N 1
ATOM 1764 C CA . PRO A 1 227 ? 18.954 -6.507 -30.151 1.00 93.38 227 PRO A CA 1
ATOM 1765 C C . PRO A 1 227 ? 19.955 -7.665 -30.206 1.00 93.38 227 PRO A C 1
ATOM 1767 O O . PRO A 1 227 ? 19.886 -8.588 -29.391 1.00 93.38 227 PRO A O 1
ATOM 1770 N N . ILE A 1 228 ? 20.914 -7.590 -31.128 1.00 91.00 228 ILE A N 1
ATOM 1771 C CA . ILE A 1 228 ? 22.063 -8.501 -31.141 1.00 91.00 228 ILE A CA 1
ATOM 1772 C C . ILE A 1 228 ? 23.154 -7.898 -30.265 1.00 91.00 228 ILE A C 1
ATOM 1774 O O . ILE A 1 228 ? 23.641 -6.797 -30.534 1.00 91.00 228 ILE A O 1
ATOM 1778 N N . CYS A 1 229 ? 23.528 -8.632 -29.219 1.00 89.69 229 CYS A N 1
ATOM 1779 C CA . CYS A 1 229 ? 24.471 -8.188 -28.202 1.00 89.69 229 CYS A CA 1
ATOM 1780 C C . CYS A 1 229 ? 25.753 -9.009 -28.238 1.00 89.69 229 CYS A C 1
ATOM 1782 O O . CYS A 1 229 ? 25.696 -10.236 -28.271 1.00 89.69 229 CYS A O 1
ATOM 1784 N N . VAL A 1 230 ? 26.898 -8.336 -28.149 1.00 87.88 230 VAL A N 1
ATOM 1785 C CA . VAL A 1 230 ? 28.212 -8.982 -28.026 1.00 87.88 230 VAL A CA 1
ATOM 1786 C C . VAL A 1 230 ? 28.934 -8.504 -26.778 1.00 87.88 230 VAL A C 1
ATOM 1788 O O . VAL A 1 230 ? 28.782 -7.359 -26.337 1.00 87.88 230 VAL A O 1
ATOM 1791 N N . SER A 1 231 ? 29.732 -9.395 -26.196 1.00 84.81 231 SER A N 1
ATOM 1792 C CA . SER A 1 231 ? 30.632 -9.068 -25.091 1.00 84.81 231 SER A CA 1
ATOM 1793 C C . SER A 1 231 ? 32.081 -9.031 -25.573 1.00 84.81 231 SER A C 1
ATOM 1795 O O . SER A 1 231 ? 32.473 -9.888 -26.350 1.00 84.81 231 SER A O 1
ATOM 1797 N N . GLN A 1 232 ? 32.841 -8.032 -25.110 1.00 74.50 232 GLN A N 1
ATOM 1798 C CA . GLN A 1 232 ? 34.298 -7.807 -25.222 1.00 74.50 232 GLN A CA 1
ATOM 1799 C C . GLN A 1 232 ? 35.068 -8.480 -26.378 1.00 74.50 232 GLN A C 1
ATOM 1801 O O . GLN A 1 232 ? 35.596 -7.775 -27.230 1.00 74.50 232 GLN A O 1
ATOM 1806 N N . THR A 1 233 ? 35.191 -9.807 -26.386 1.00 74.62 233 THR A N 1
ATOM 1807 C CA . THR A 1 233 ? 35.997 -10.575 -27.350 1.00 74.62 233 THR A CA 1
ATOM 1808 C C . THR A 1 233 ? 35.202 -11.139 -28.531 1.00 74.62 233 THR A C 1
ATOM 1810 O O . THR A 1 233 ? 35.785 -11.740 -29.430 1.00 74.62 233 THR A O 1
ATOM 1813 N N . GLN A 1 234 ? 33.881 -10.973 -28.544 1.00 75.69 234 GLN A N 1
ATOM 1814 C CA . GLN A 1 234 ? 32.997 -11.483 -29.588 1.00 75.69 234 GLN A CA 1
ATOM 1815 C C . GLN A 1 234 ? 32.835 -10.454 -30.710 1.00 75.69 234 GLN A C 1
ATOM 1817 O O . GLN A 1 234 ? 32.569 -9.278 -30.455 1.00 75.69 234 GLN A O 1
ATOM 1822 N N . GLN A 1 235 ? 32.973 -10.911 -31.955 1.00 77.00 235 GLN A N 1
ATOM 1823 C CA . GLN A 1 235 ? 32.630 -10.121 -33.135 1.00 77.00 235 GLN A CA 1
ATOM 1824 C C . GLN A 1 235 ? 31.118 -10.155 -33.364 1.00 77.00 235 GLN A C 1
ATOM 1826 O O . GLN A 1 235 ? 30.453 -11.137 -33.024 1.00 77.00 235 GLN A O 1
ATOM 1831 N N . CYS A 1 236 ? 30.584 -9.070 -33.922 1.00 75.19 236 CYS A N 1
ATOM 1832 C CA . CYS A 1 236 ? 29.217 -9.068 -34.421 1.00 75.19 236 CYS A CA 1
ATOM 1833 C C . CYS A 1 236 ? 29.074 -10.114 -35.540 1.00 75.19 236 CYS A C 1
ATOM 1835 O O . CYS A 1 236 ? 30.024 -10.269 -36.313 1.00 75.19 236 CYS A O 1
ATOM 1837 N N . PRO A 1 237 ? 27.947 -10.845 -35.587 1.00 76.88 237 PRO A N 1
ATOM 1838 C CA . PRO A 1 237 ? 27.665 -11.788 -36.665 1.00 76.88 237 PRO A CA 1
ATOM 1839 C C . PRO A 1 237 ? 27.562 -11.103 -38.032 1.00 76.88 237 PRO A C 1
ATOM 1841 O O . PRO A 1 237 ? 27.307 -9.876 -38.067 1.00 76.88 237 PRO A O 1
#

Radius of gyration: 35.76 Å; chains: 1; bounding box: 79×99×60 Å

Secondary structure (DSSP, 8-state):
----SSSSSSSTTSSS------------HHHHHHHHHHHHTTTSPPHHHHHHHHHHS-PPP---------PEEEEEEEEE-SSTT-B-SS-EE-SS-GGGSSEEEEEEEETTS-S-EEEEE-HHHHHHHHHH-TTS-EEEEEETTEEEEEEEEETTEEEEEEESEEEEEEEEEEEEPPTTS-PPPTT-EEEEEE-PPTTSEEEE-EEEEEEB-TTS-BPPPEEEEPPEEE-TTPPP-

pLDDT: mean 78.89, std 19.15, range [38.53, 98.56]

Sequence (237 aa):
MKKSHLLSLLIFSALLAGNSFANAEKMTYEKAMESDKKTFHNNSIPLQETIDNWNTYVKPPNTSSGGSTTLQRTYKQIWKSSSTSGLNTGNVTLSESFRNFDEIVTIGSNDNGHYVQHYRFTPLEYDLAIENSSSGYATLYERDSVSWNGKFTTDTYFTTTGENSKIYAIYGVKFAPGSNTPSCTAGQTKTENVYCNSPQKTCEVGARTQTCSASGDFTPWSITRSPICVSQTQQCP

Foldseek 3Di:
DDDDDDPPPPPVPPPPPDDDDPPCPPCDPVNVVVVCCVPPVVPDDPPVNVVVVVVPFDDDPPDDDPPDQPQDKDKDWQDFDPDPLFDQDWKFFGNDFLLVFQKKKWFKFFPVSPDTDIDMDGPVRLVVQLVPDPVSKDFPDDDDVFTFIADCPDSGMTGTDDGRMGTGTMIGIHGDSPPPQPQADAFDKDKDWAADDPPKGFPAIWIWMWGQHPVSGTDPIDTPGDTDIDDDPDDDD